Protein AF-A0A3S5DPU0-F1 (afdb_monomer_lite)

Structure (mmCIF, N/CA/C/O backbone):
data_AF-A0A3S5DPU0-F1
#
_entry.id   AF-A0A3S5DPU0-F1
#
loop_
_atom_site.group_PDB
_atom_site.id
_atom_site.type_symbol
_atom_site.label_atom_id
_atom_site.label_alt_id
_atom_site.label_comp_id
_atom_site.label_asym_id
_atom_site.label_entity_id
_atom_site.label_seq_id
_atom_site.pdbx_PDB_ins_code
_atom_site.Cartn_x
_atom_site.Cartn_y
_atom_site.Cartn_z
_atom_site.occupancy
_atom_site.B_iso_or_equiv
_atom_site.auth_seq_id
_atom_site.auth_comp_id
_atom_site.auth_asym_id
_atom_site.auth_atom_id
_atom_site.pdbx_PDB_model_num
ATOM 1 N N . MET A 1 1 ? 18.972 -28.932 -45.014 1.00 54.62 1 MET A N 1
ATOM 2 C CA . MET A 1 1 ? 20.428 -29.135 -45.213 1.00 54.62 1 MET A CA 1
ATOM 3 C C . MET A 1 1 ? 21.092 -28.005 -46.003 1.00 54.62 1 MET A C 1
ATOM 5 O O . MET A 1 1 ? 22.021 -27.430 -45.459 1.00 54.62 1 MET A O 1
ATOM 9 N N . LYS A 1 2 ? 20.585 -27.582 -47.176 1.00 55.16 2 LYS A N 1
ATOM 10 C CA . LYS A 1 2 ? 21.181 -26.496 -47.999 1.00 55.16 2 LYS A CA 1
ATOM 11 C C . LYS A 1 2 ? 21.513 -25.174 -47.273 1.00 55.16 2 LYS A C 1
ATOM 13 O O . LYS A 1 2 ? 22.562 -24.600 -47.526 1.00 55.16 2 LYS A O 1
ATOM 18 N N . ASN A 1 3 ? 20.669 -24.698 -46.351 1.00 58.12 3 ASN A N 1
ATOM 19 C CA . ASN A 1 3 ? 20.904 -23.410 -45.670 1.00 58.12 3 ASN A CA 1
ATOM 20 C C . ASN A 1 3 ? 22.066 -23.453 -44.661 1.00 58.12 3 ASN A C 1
ATOM 22 O O . ASN A 1 3 ? 22.738 -22.447 -44.461 1.00 58.12 3 ASN A O 1
ATOM 26 N N . ILE A 1 4 ? 22.328 -24.615 -44.053 1.00 64.25 4 ILE A N 1
ATOM 27 C CA . ILE A 1 4 ? 23.434 -24.787 -43.099 1.00 64.25 4 ILE A CA 1
ATOM 28 C C . ILE A 1 4 ? 24.764 -24.807 -43.857 1.00 64.25 4 ILE A C 1
ATOM 30 O O . ILE A 1 4 ? 25.711 -24.156 -43.431 1.00 64.25 4 ILE A O 1
ATOM 34 N N . GLU A 1 5 ? 24.816 -25.468 -45.016 1.00 66.12 5 GLU A N 1
ATOM 35 C CA . GLU A 1 5 ? 25.993 -25.479 -45.896 1.00 66.12 5 GLU A CA 1
ATOM 36 C C . GLU A 1 5 ? 26.317 -24.085 -46.449 1.00 66.12 5 GLU A C 1
ATOM 38 O O . GLU A 1 5 ? 27.485 -23.714 -46.541 1.00 66.12 5 GLU A O 1
ATOM 43 N N . LEU A 1 6 ? 25.292 -23.278 -46.740 1.00 66.00 6 LEU A N 1
ATOM 44 C CA . LEU A 1 6 ? 25.447 -21.913 -47.248 1.00 66.00 6 LEU A CA 1
ATOM 45 C C . LEU A 1 6 ? 25.984 -20.959 -46.167 1.00 66.00 6 LEU A C 1
ATOM 47 O O . LEU A 1 6 ? 26.912 -20.196 -46.430 1.00 66.00 6 LEU A O 1
ATOM 51 N N . ILE A 1 7 ? 25.491 -21.069 -44.927 1.00 68.12 7 ILE A N 1
ATOM 52 C CA . ILE A 1 7 ? 26.037 -20.335 -43.770 1.00 68.12 7 ILE A CA 1
ATOM 53 C C . ILE A 1 7 ? 27.484 -20.762 -43.498 1.00 68.12 7 ILE A C 1
ATOM 55 O O . ILE A 1 7 ? 28.342 -19.910 -43.289 1.00 68.12 7 ILE A O 1
ATOM 59 N N . HIS A 1 8 ? 27.781 -22.062 -43.566 1.00 67.12 8 HIS A N 1
ATOM 60 C CA . HIS A 1 8 ? 29.133 -22.586 -43.353 1.00 67.12 8 HIS A CA 1
ATOM 61 C C . HIS A 1 8 ? 30.112 -22.180 -44.473 1.00 67.12 8 HIS A C 1
ATOM 63 O O . HIS A 1 8 ? 31.305 -22.000 -44.234 1.00 67.12 8 HIS A O 1
ATOM 69 N N . SER A 1 9 ? 29.619 -22.024 -45.704 1.00 69.75 9 SER A N 1
ATOM 70 C CA . SER A 1 9 ? 30.389 -21.499 -46.836 1.00 69.75 9 SER A CA 1
ATOM 71 C C . SER A 1 9 ? 30.653 -19.999 -46.693 1.00 69.75 9 SER A C 1
ATOM 73 O O . SER A 1 9 ? 31.757 -19.545 -46.988 1.00 69.75 9 SER A O 1
ATOM 75 N N . LEU A 1 10 ? 29.673 -19.229 -46.210 1.00 72.19 10 LEU A N 1
ATOM 76 C CA . LEU A 1 10 ? 29.824 -17.797 -45.944 1.00 72.19 10 LEU A CA 1
ATOM 77 C C . LEU A 1 10 ? 30.798 -17.534 -44.792 1.00 72.19 10 LEU A C 1
ATOM 79 O O . LEU A 1 10 ? 31.659 -16.669 -44.918 1.00 72.19 10 LEU A O 1
ATOM 83 N N . THR A 1 11 ? 30.733 -18.300 -43.700 1.00 75.69 11 THR A N 1
ATOM 84 C CA . THR A 1 11 ? 31.683 -18.153 -42.584 1.00 75.69 11 THR A CA 1
ATOM 85 C C . THR A 1 11 ? 33.107 -18.522 -42.991 1.00 75.69 11 THR A C 1
ATOM 87 O O . THR A 1 11 ? 34.039 -17.814 -42.615 1.00 75.69 11 THR A O 1
ATOM 90 N N . LYS A 1 12 ? 33.294 -19.559 -43.821 1.00 78.50 12 LYS A N 1
ATOM 91 C CA . LYS A 1 12 ? 34.600 -19.890 -44.420 1.00 78.50 12 LYS A CA 1
ATOM 92 C C . LYS A 1 12 ? 35.123 -18.772 -45.322 1.00 78.50 12 LYS A C 1
ATOM 94 O O . LYS A 1 12 ? 36.306 -18.453 -45.249 1.00 78.50 12 LYS A O 1
ATOM 99 N N . LEU A 1 13 ? 34.257 -18.152 -46.126 1.00 78.88 13 LEU A N 1
ATOM 100 C CA . LEU A 1 13 ? 34.619 -17.017 -46.979 1.00 78.88 13 LEU A CA 1
ATOM 101 C C . LEU A 1 13 ? 35.049 -15.801 -46.141 1.00 78.88 13 LEU A C 1
ATOM 103 O O . LEU A 1 13 ? 36.091 -15.210 -46.409 1.00 78.88 13 LEU A O 1
ATOM 107 N N . PHE A 1 14 ? 34.295 -15.462 -45.092 1.00 78.94 14 PHE A N 1
ATOM 108 C CA . PHE A 1 14 ? 34.644 -14.372 -44.175 1.00 78.94 14 PHE A CA 1
ATOM 109 C C . PHE A 1 14 ? 35.956 -14.636 -43.431 1.00 78.94 14 PHE A C 1
ATOM 111 O O . PHE A 1 14 ? 36.799 -13.745 -43.350 1.00 78.94 14 PHE A O 1
ATOM 118 N N . ALA A 1 15 ? 36.165 -15.859 -42.938 1.00 77.19 15 ALA A N 1
ATOM 119 C CA . ALA A 1 15 ? 37.419 -16.245 -42.296 1.00 77.19 15 ALA A CA 1
ATOM 120 C C . ALA A 1 15 ? 38.607 -16.138 -43.267 1.00 77.19 15 ALA A C 1
ATOM 122 O O . ALA A 1 15 ? 39.655 -15.616 -42.894 1.00 77.19 15 ALA A O 1
ATOM 123 N N . LEU A 1 16 ? 38.430 -16.556 -44.527 1.00 81.31 16 LEU A N 1
ATOM 124 C CA . LEU A 1 16 ? 39.447 -16.436 -45.574 1.00 81.31 16 LEU A CA 1
ATOM 125 C C . LEU A 1 16 ? 39.796 -14.968 -45.862 1.00 81.31 16 LEU A C 1
ATOM 127 O O . LEU A 1 16 ? 40.974 -14.628 -45.959 1.00 81.31 16 LEU A O 1
ATOM 131 N N . ILE A 1 17 ? 38.794 -14.089 -45.955 1.00 82.75 17 ILE A N 1
ATOM 132 C CA . ILE A 1 17 ? 39.000 -12.647 -46.160 1.00 82.75 17 ILE A CA 1
ATOM 133 C C . ILE A 1 17 ? 39.771 -12.045 -44.981 1.00 82.75 17 ILE A C 1
ATOM 135 O O . ILE A 1 17 ? 40.758 -11.349 -45.201 1.00 82.75 17 ILE A O 1
ATOM 139 N N . ILE A 1 18 ? 39.386 -12.356 -43.739 1.00 81.56 18 ILE A N 1
ATOM 140 C CA . ILE A 1 18 ? 40.069 -11.850 -42.536 1.00 81.56 18 ILE A CA 1
ATOM 141 C C . ILE A 1 18 ? 41.526 -12.323 -42.496 1.00 81.56 18 ILE A C 1
ATOM 143 O O . ILE A 1 18 ? 42.424 -11.514 -42.275 1.00 81.56 18 ILE A O 1
ATOM 147 N N . ILE A 1 19 ? 41.783 -13.605 -42.769 1.00 83.06 19 ILE A N 1
ATOM 148 C CA . ILE A 1 19 ? 43.146 -14.153 -42.802 1.00 83.06 19 ILE A CA 1
ATOM 149 C C . ILE A 1 19 ? 43.971 -13.488 -43.909 1.00 83.06 19 ILE A C 1
ATOM 151 O O . ILE A 1 19 ? 45.121 -13.124 -43.679 1.00 83.06 19 ILE A O 1
ATOM 155 N N . THR A 1 20 ? 43.381 -13.266 -45.085 1.00 77.25 20 THR A N 1
ATOM 156 C CA . THR A 1 20 ? 44.057 -12.597 -46.208 1.00 77.25 20 THR A CA 1
ATOM 157 C C . THR A 1 20 ? 44.418 -11.158 -45.849 1.00 77.25 20 THR A C 1
ATOM 159 O O . THR A 1 20 ? 45.539 -10.725 -46.101 1.00 77.25 20 THR A O 1
ATOM 162 N N . VAL A 1 21 ? 43.512 -10.431 -45.191 1.00 79.75 21 VAL A N 1
ATOM 163 C CA . VAL A 1 21 ? 43.766 -9.063 -44.718 1.00 79.75 21 VAL A CA 1
ATOM 164 C C . VAL A 1 21 ? 44.884 -9.044 -43.673 1.00 79.75 21 VAL A C 1
ATOM 166 O O . VAL A 1 21 ? 45.791 -8.223 -43.780 1.00 79.75 21 VAL A O 1
ATOM 169 N N . ILE A 1 22 ? 44.884 -9.975 -42.712 1.00 82.25 22 ILE A N 1
ATOM 170 C CA . ILE A 1 22 ? 45.950 -10.082 -41.701 1.00 82.25 22 ILE A CA 1
ATOM 171 C C . ILE A 1 22 ? 47.302 -10.375 -42.364 1.00 82.25 22 ILE A C 1
ATOM 173 O O . ILE A 1 22 ? 48.289 -9.725 -42.035 1.00 82.25 22 ILE A O 1
ATOM 177 N N . ILE A 1 23 ? 47.355 -11.297 -43.330 1.00 80.62 23 ILE A N 1
ATOM 178 C CA . ILE A 1 23 ? 48.586 -11.628 -44.064 1.00 80.62 23 ILE A CA 1
ATOM 179 C C . ILE A 1 23 ? 49.107 -10.411 -44.836 1.00 80.62 23 ILE A C 1
ATOM 181 O O . ILE A 1 23 ? 50.299 -10.120 -44.777 1.00 80.62 23 ILE A O 1
ATOM 185 N N . VAL A 1 24 ? 48.230 -9.663 -45.511 1.00 80.25 24 VAL A N 1
ATOM 186 C CA . VAL A 1 24 ? 48.608 -8.431 -46.223 1.00 80.25 24 VAL A CA 1
ATOM 187 C C . VAL A 1 24 ? 49.166 -7.386 -45.254 1.00 80.25 24 VAL A C 1
ATOM 189 O O . VAL A 1 24 ? 50.200 -6.787 -45.542 1.00 80.25 24 VAL A O 1
ATOM 192 N N . PHE A 1 25 ? 48.555 -7.215 -44.080 1.00 77.56 25 PHE A N 1
ATOM 193 C CA . PHE A 1 25 ? 49.061 -6.310 -43.044 1.00 77.56 25 PHE A CA 1
ATOM 194 C C . PHE A 1 25 ? 50.409 -6.755 -42.462 1.00 77.56 25 PHE A C 1
ATOM 196 O O . PHE A 1 25 ? 51.267 -5.912 -42.212 1.00 77.56 25 PHE A O 1
ATOM 203 N N . VAL A 1 26 ? 50.632 -8.060 -42.289 1.00 79.00 26 VAL A N 1
ATOM 204 C CA . VAL A 1 26 ? 51.919 -8.606 -41.827 1.00 79.00 26 VAL A CA 1
ATOM 205 C C . VAL A 1 26 ? 53.010 -8.424 -42.886 1.00 79.00 26 VAL A C 1
ATOM 207 O O . VAL A 1 26 ? 54.121 -8.033 -42.543 1.00 79.00 26 VAL A O 1
ATOM 210 N N . ILE A 1 27 ? 52.704 -8.638 -44.171 1.00 73.31 27 ILE A N 1
ATOM 211 C CA . ILE A 1 27 ? 53.645 -8.413 -45.284 1.00 73.31 27 ILE A CA 1
ATOM 212 C C . ILE A 1 27 ? 53.992 -6.925 -45.408 1.00 73.31 27 ILE A C 1
ATOM 214 O O . ILE A 1 27 ? 55.166 -6.582 -45.539 1.00 73.31 27 ILE A O 1
ATOM 218 N N . LEU A 1 28 ? 52.998 -6.038 -45.307 1.00 69.88 28 LEU A N 1
ATOM 219 C CA . LEU A 1 28 ? 53.216 -4.589 -45.270 1.00 69.88 28 LEU A CA 1
ATOM 220 C C . LEU A 1 28 ? 54.054 -4.179 -44.050 1.00 69.88 28 LEU A C 1
ATOM 222 O O . LEU A 1 28 ? 54.973 -3.379 -44.189 1.00 69.88 28 LEU A O 1
ATOM 226 N N . GLY A 1 29 ? 53.802 -4.770 -42.878 1.00 66.50 29 GLY A N 1
ATOM 227 C CA . GLY A 1 29 ? 54.603 -4.556 -41.670 1.00 66.50 29 GLY A CA 1
ATOM 228 C C . GLY A 1 29 ? 56.058 -5.016 -41.819 1.00 66.50 29 GLY A C 1
ATOM 229 O O . GLY A 1 29 ? 56.973 -4.302 -41.420 1.00 66.50 29 GLY A O 1
ATOM 230 N N . LEU A 1 30 ? 56.294 -6.167 -42.453 1.00 65.00 30 LEU A N 1
ATOM 231 C CA . LEU A 1 30 ? 57.640 -6.684 -42.733 1.00 65.00 30 LEU A CA 1
ATOM 232 C C . LEU A 1 30 ? 58.397 -5.827 -43.760 1.00 65.00 30 LEU A C 1
ATOM 234 O O . LEU A 1 30 ? 59.595 -5.607 -43.592 1.00 65.00 30 LEU A O 1
ATOM 238 N N . LEU A 1 31 ? 57.705 -5.295 -44.772 1.00 61.00 31 LEU A N 1
ATOM 239 C CA . LEU A 1 31 ? 58.263 -4.347 -45.749 1.00 61.00 31 LEU A CA 1
ATOM 240 C C . LEU A 1 31 ? 58.705 -3.022 -45.110 1.00 61.00 31 LEU A C 1
ATOM 242 O O . LEU A 1 31 ? 59.661 -2.412 -45.579 1.00 61.00 31 LEU A O 1
ATOM 246 N N . ILE A 1 32 ? 58.046 -2.596 -44.029 1.00 62.09 32 ILE A N 1
ATOM 247 C CA . ILE A 1 32 ? 58.419 -1.396 -43.263 1.00 62.09 32 ILE A CA 1
ATOM 248 C C . ILE A 1 32 ? 59.658 -1.654 -42.384 1.00 62.09 32 ILE A C 1
ATOM 250 O O . ILE A 1 32 ? 60.472 -0.754 -42.189 1.00 62.09 32 ILE A O 1
ATOM 254 N N . ILE A 1 33 ? 59.825 -2.876 -41.861 1.00 58.06 33 ILE A N 1
ATOM 255 C CA . ILE A 1 33 ? 60.911 -3.234 -40.926 1.00 58.06 33 ILE A CA 1
ATOM 256 C C . ILE A 1 33 ? 62.228 -3.576 -41.652 1.00 58.06 33 ILE A C 1
ATOM 258 O O . ILE A 1 33 ? 63.301 -3.360 -41.089 1.00 58.06 33 ILE A O 1
ATOM 262 N N . PHE A 1 34 ? 62.178 -4.055 -42.902 1.00 59.12 34 PHE A N 1
ATOM 263 C CA . PHE A 1 34 ? 63.360 -4.337 -43.732 1.00 59.12 34 PHE A CA 1
ATOM 264 C C . PHE A 1 34 ? 63.469 -3.368 -44.925 1.00 59.12 34 PHE A C 1
ATOM 266 O O . PHE A 1 34 ? 63.148 -3.745 -46.054 1.00 59.12 34 PHE A O 1
ATOM 273 N N . PRO A 1 35 ? 63.934 -2.122 -44.725 1.00 55.56 35 PRO A N 1
ATOM 274 C CA . PRO A 1 35 ? 64.070 -1.173 -45.821 1.00 55.56 35 PRO A CA 1
ATOM 275 C C . PRO A 1 35 ? 65.240 -1.564 -46.738 1.00 55.56 35 PRO A C 1
ATOM 277 O O . PRO A 1 35 ? 66.406 -1.570 -46.333 1.00 55.56 35 PRO A O 1
ATOM 280 N N . SER A 1 36 ? 64.947 -1.862 -48.006 1.00 54.81 36 SER A N 1
ATOM 281 C CA . SER A 1 36 ? 65.946 -1.804 -49.079 1.00 54.81 36 SER A CA 1
ATOM 282 C C . SER A 1 36 ? 66.485 -0.372 -49.187 1.00 54.81 36 SER A C 1
ATOM 284 O O . SER A 1 36 ? 65.728 0.581 -49.031 1.00 54.81 36 SER A O 1
ATOM 286 N N . LYS A 1 37 ? 67.791 -0.225 -49.444 1.00 52.59 37 LYS A N 1
ATOM 287 C CA . LYS A 1 37 ? 68.602 1.002 -49.272 1.00 52.59 37 LYS A CA 1
ATOM 288 C C . LYS A 1 37 ? 68.194 2.255 -50.071 1.00 52.59 37 LYS A C 1
ATOM 290 O O . LYS A 1 37 ? 68.860 3.274 -49.930 1.00 52.59 37 LYS A O 1
ATOM 295 N N . ASP A 1 38 ? 67.088 2.229 -50.802 1.00 53.44 38 ASP A N 1
ATOM 296 C CA . ASP A 1 38 ? 66.500 3.402 -51.444 1.00 53.44 38 ASP A CA 1
ATOM 297 C C . ASP A 1 38 ? 65.254 3.829 -50.660 1.00 53.44 38 ASP A C 1
ATOM 299 O O . ASP A 1 38 ? 64.118 3.479 -50.983 1.00 53.44 38 ASP A O 1
ATOM 303 N N . ALA A 1 39 ? 65.486 4.559 -49.567 1.00 50.72 39 ALA A N 1
ATOM 304 C CA . ALA A 1 39 ? 64.453 5.098 -48.687 1.00 50.72 39 ALA A CA 1
ATOM 305 C C . ALA A 1 39 ? 63.691 6.249 -49.372 1.00 50.72 39 ALA A C 1
ATOM 307 O O . ALA A 1 39 ? 63.866 7.426 -49.057 1.00 50.72 39 ALA A O 1
ATOM 308 N N . TYR A 1 40 ? 62.833 5.902 -50.329 1.00 51.47 40 TYR A N 1
ATOM 309 C CA . TYR A 1 40 ? 61.841 6.809 -50.895 1.00 51.47 40 TYR A CA 1
ATOM 310 C C . TYR A 1 40 ? 60.770 7.095 -49.828 1.00 51.47 40 TYR A C 1
ATOM 312 O O . TYR A 1 40 ? 59.943 6.242 -49.527 1.00 51.47 40 TYR A O 1
ATOM 320 N N . SER A 1 41 ? 60.869 8.267 -49.192 1.00 49.06 41 SER A N 1
ATOM 321 C CA . SER A 1 41 ? 59.821 9.005 -48.454 1.00 49.06 41 SER A CA 1
ATOM 322 C C . SER A 1 41 ? 58.636 8.199 -47.878 1.00 49.06 41 SER A C 1
ATOM 324 O O . SER A 1 41 ? 57.469 8.506 -48.119 1.00 49.06 41 SER A O 1
ATOM 326 N N . PHE A 1 42 ? 58.922 7.225 -47.011 1.00 51.06 42 PHE A N 1
ATOM 327 C CA . PHE A 1 42 ? 57.902 6.430 -46.306 1.00 51.06 42 PHE A CA 1
ATOM 328 C C . PHE A 1 42 ? 57.051 7.221 -45.288 1.00 51.06 42 PHE A C 1
ATOM 330 O O . PHE A 1 42 ? 56.070 6.682 -44.784 1.00 51.06 42 PHE A O 1
ATOM 337 N N . SER A 1 43 ? 57.367 8.497 -45.026 1.00 49.31 43 SER A N 1
ATOM 338 C CA . SER A 1 43 ? 56.622 9.365 -44.094 1.00 49.31 43 SER A CA 1
ATOM 339 C C . SER A 1 43 ? 55.144 9.531 -44.478 1.00 49.31 43 SER A C 1
ATOM 341 O O . SER A 1 43 ? 54.274 9.534 -43.616 1.00 49.31 43 SER A O 1
ATOM 343 N N . ASN A 1 44 ? 54.829 9.601 -45.775 1.00 48.91 44 ASN A N 1
ATOM 344 C CA . ASN A 1 44 ? 53.477 9.950 -46.227 1.00 48.91 44 ASN A CA 1
ATOM 345 C C . ASN A 1 44 ? 52.471 8.784 -46.127 1.00 48.91 44 ASN A C 1
ATOM 347 O O . ASN A 1 44 ? 51.272 9.017 -45.997 1.00 48.91 44 ASN A O 1
ATOM 351 N N . ILE A 1 45 ? 52.928 7.526 -46.186 1.00 45.56 45 ILE A N 1
ATOM 352 C CA . ILE A 1 45 ? 52.042 6.343 -46.148 1.00 45.56 45 ILE A CA 1
ATOM 353 C C . ILE A 1 45 ? 51.596 6.052 -44.711 1.00 45.56 45 ILE A C 1
ATOM 355 O O . ILE A 1 45 ? 50.426 5.743 -44.474 1.00 45.56 45 ILE A O 1
ATOM 359 N N . THR A 1 46 ? 52.501 6.198 -43.742 1.00 50.94 46 THR A N 1
ATOM 360 C CA . THR A 1 46 ? 52.187 6.078 -42.313 1.00 50.94 46 THR A CA 1
ATOM 361 C C . THR A 1 46 ? 51.245 7.179 -41.834 1.00 50.94 46 THR A C 1
ATOM 363 O O . THR A 1 46 ? 50.367 6.899 -41.017 1.00 50.94 46 THR A O 1
ATOM 366 N N . ASP A 1 47 ? 51.343 8.388 -42.392 1.00 40.16 47 ASP A N 1
ATOM 367 C CA . ASP A 1 47 ? 50.457 9.509 -42.058 1.00 40.16 47 ASP A CA 1
ATOM 368 C C . ASP A 1 47 ? 49.042 9.314 -42.627 1.00 40.16 47 ASP A C 1
ATOM 370 O O . ASP A 1 47 ? 48.056 9.549 -41.927 1.00 40.16 47 ASP A O 1
ATOM 374 N N . ILE A 1 48 ? 48.914 8.779 -43.849 1.00 41.72 48 ILE A N 1
ATOM 375 C CA . ILE A 1 48 ? 47.614 8.411 -44.441 1.00 41.72 48 ILE A CA 1
ATOM 376 C C . ILE A 1 48 ? 46.974 7.234 -43.693 1.00 41.72 48 ILE A C 1
ATOM 378 O O . ILE A 1 48 ? 45.772 7.261 -43.429 1.00 41.72 48 ILE A O 1
ATOM 382 N N . LEU A 1 49 ? 47.747 6.211 -43.310 1.00 44.53 49 LEU A N 1
ATOM 383 C CA . LEU A 1 49 ? 47.237 5.063 -42.549 1.00 44.53 49 LEU A CA 1
ATOM 384 C C . LEU A 1 49 ? 46.798 5.470 -41.132 1.00 44.53 49 LEU A C 1
ATOM 386 O O . LEU A 1 49 ? 45.757 5.022 -40.648 1.00 44.53 49 LEU A O 1
ATOM 390 N N . SER A 1 50 ? 47.545 6.371 -40.491 1.00 37.22 50 SER A N 1
ATOM 391 C CA . SER A 1 50 ? 47.191 6.942 -39.186 1.00 37.22 50 SER A CA 1
ATOM 392 C C . SER A 1 50 ? 45.951 7.839 -39.277 1.00 37.22 50 SER A C 1
ATOM 394 O O . SER A 1 50 ? 45.062 7.760 -38.423 1.00 37.22 50 SER A O 1
ATOM 396 N N . ALA A 1 51 ? 45.821 8.626 -40.350 1.00 41.88 51 ALA A N 1
ATOM 397 C CA . ALA A 1 51 ? 44.622 9.412 -40.637 1.00 41.88 51 ALA A CA 1
ATOM 398 C C . ALA A 1 51 ? 43.400 8.525 -40.934 1.00 41.88 51 ALA A C 1
ATOM 400 O O . ALA A 1 51 ? 42.305 8.823 -40.462 1.00 41.88 51 ALA A O 1
ATOM 401 N N . LEU A 1 52 ? 43.576 7.399 -41.636 1.00 37.72 52 LEU A N 1
ATOM 402 C CA . LEU A 1 52 ? 42.511 6.433 -41.928 1.00 37.72 52 LEU A CA 1
ATOM 403 C C . LEU A 1 52 ? 42.053 5.677 -40.673 1.00 37.72 52 LEU A C 1
ATOM 405 O O . LEU A 1 52 ? 40.859 5.452 -40.493 1.00 37.72 52 LEU A O 1
ATOM 409 N N . SER A 1 53 ? 42.978 5.339 -39.772 1.00 41.00 53 SER A N 1
ATOM 410 C CA . SER A 1 53 ? 42.665 4.764 -38.455 1.00 41.00 53 SER A CA 1
ATOM 411 C C . SER A 1 53 ? 41.880 5.749 -37.574 1.00 41.00 53 SER A C 1
ATOM 413 O O . SER A 1 53 ? 40.864 5.401 -36.963 1.00 41.00 53 SER A O 1
ATOM 415 N N . THR A 1 54 ? 42.285 7.022 -37.584 1.00 49.09 54 THR A N 1
ATOM 416 C CA . THR A 1 54 ? 41.582 8.105 -36.879 1.00 49.09 54 THR A CA 1
ATOM 417 C C . THR A 1 54 ? 40.195 8.353 -37.481 1.00 49.09 54 THR A C 1
ATOM 419 O O . THR A 1 54 ? 39.219 8.507 -36.749 1.00 49.09 54 THR A O 1
ATOM 422 N N . PHE A 1 55 ? 40.069 8.302 -38.810 1.00 42.00 55 PHE A N 1
ATOM 423 C CA . PHE A 1 55 ? 38.794 8.404 -39.519 1.00 42.00 55 PHE A CA 1
ATOM 424 C C . PHE A 1 55 ? 37.873 7.209 -39.236 1.00 42.00 55 PHE A C 1
ATOM 426 O O . PHE A 1 55 ? 36.688 7.398 -38.977 1.00 42.00 55 PHE A O 1
ATOM 433 N N . GLY A 1 56 ? 38.401 5.983 -39.197 1.00 42.75 56 GLY A N 1
ATOM 434 C CA . GLY A 1 56 ? 37.638 4.794 -38.807 1.00 42.75 56 GLY A CA 1
ATOM 435 C C . GLY A 1 56 ? 37.112 4.890 -37.373 1.00 42.75 56 GLY A C 1
ATOM 436 O O . GLY A 1 56 ? 35.940 4.613 -37.119 1.00 42.75 56 GLY A O 1
ATOM 437 N N . THR A 1 57 ? 37.942 5.383 -36.451 1.00 63.28 57 THR A N 1
ATOM 438 C CA . THR A 1 57 ? 37.537 5.648 -35.061 1.00 63.28 57 THR A CA 1
ATOM 439 C C . THR A 1 57 ? 36.461 6.736 -34.988 1.00 63.28 57 THR A C 1
ATOM 441 O O . THR A 1 57 ? 35.488 6.585 -34.253 1.00 63.28 57 THR A O 1
ATOM 444 N N . LEU A 1 58 ? 36.573 7.797 -35.795 1.00 44.59 58 LEU A N 1
ATOM 445 C CA . LEU A 1 58 ? 35.570 8.860 -35.902 1.00 44.59 58 LEU A CA 1
ATOM 446 C C . LEU A 1 58 ? 34.230 8.336 -36.439 1.00 44.59 58 LEU A C 1
ATOM 448 O O . LEU A 1 58 ? 33.182 8.718 -35.931 1.00 44.59 58 LEU A O 1
ATOM 452 N N . VAL A 1 59 ? 34.247 7.442 -37.432 1.00 49.44 59 VAL A N 1
ATOM 453 C CA . VAL A 1 59 ? 33.032 6.822 -37.986 1.00 49.44 59 VAL A CA 1
ATOM 454 C C . VAL A 1 59 ? 32.341 5.952 -36.938 1.00 49.44 59 VAL A C 1
ATOM 456 O O . VAL A 1 59 ? 31.129 6.062 -36.762 1.00 49.44 59 VAL A O 1
ATOM 459 N N . VAL A 1 60 ? 33.094 5.137 -36.194 1.00 65.31 60 VAL A N 1
ATOM 460 C CA . VAL A 1 60 ? 32.543 4.336 -35.087 1.00 65.31 60 VAL A CA 1
ATOM 461 C C . VAL A 1 60 ? 32.002 5.241 -33.978 1.00 65.31 60 VAL A C 1
ATOM 463 O O . VAL A 1 60 ? 30.892 5.017 -33.501 1.00 65.31 60 VAL A O 1
ATOM 466 N N . ALA A 1 61 ? 32.726 6.301 -33.611 1.00 57.22 61 ALA A N 1
ATOM 467 C CA . ALA A 1 61 ? 32.274 7.283 -32.628 1.00 57.22 61 ALA A CA 1
ATOM 468 C C . ALA A 1 61 ? 31.017 8.034 -33.094 1.00 57.22 61 ALA A C 1
ATOM 470 O O . ALA A 1 61 ? 30.121 8.279 -32.293 1.00 57.22 61 ALA A O 1
ATOM 471 N N . TYR A 1 62 ? 30.904 8.348 -34.385 1.00 49.53 62 TYR A N 1
ATOM 472 C CA . TYR A 1 62 ? 29.723 8.971 -34.978 1.00 49.53 62 TYR A CA 1
ATOM 473 C C . TYR A 1 62 ? 28.520 8.021 -34.989 1.00 49.53 62 TYR A C 1
ATOM 475 O O . TYR A 1 62 ? 27.411 8.424 -34.642 1.00 49.53 62 TYR A O 1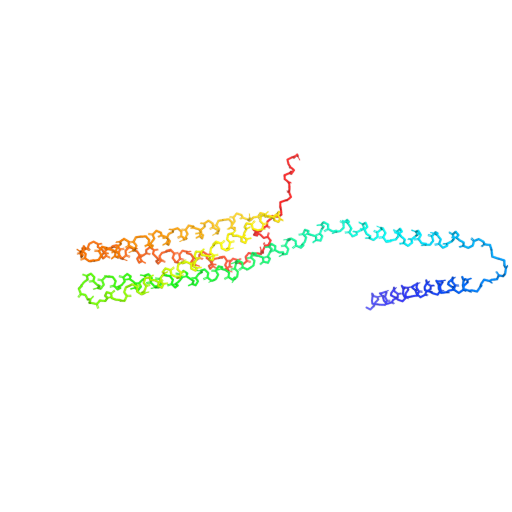
ATOM 483 N N . MET A 1 63 ? 28.724 6.745 -35.326 1.00 63.03 63 MET A N 1
ATOM 484 C CA . MET A 1 63 ? 27.675 5.727 -35.233 1.00 63.03 63 MET A CA 1
ATOM 485 C C . MET A 1 63 ? 27.229 5.510 -33.783 1.00 63.03 63 MET A C 1
ATOM 487 O O . MET A 1 63 ? 26.030 5.446 -33.525 1.00 63.03 63 MET A O 1
ATOM 491 N N . ALA A 1 64 ? 28.166 5.476 -32.832 1.00 63.34 64 ALA A N 1
ATOM 492 C CA . ALA A 1 64 ? 27.867 5.398 -31.404 1.00 63.34 64 ALA A CA 1
ATOM 493 C C . ALA A 1 64 ? 27.130 6.650 -30.908 1.00 63.34 64 ALA A C 1
ATOM 495 O O . ALA A 1 64 ? 26.147 6.532 -30.186 1.00 63.34 64 ALA A O 1
ATOM 496 N N . TYR A 1 65 ? 27.539 7.842 -31.347 1.00 61.56 65 TYR A N 1
ATOM 497 C CA . TYR A 1 65 ? 26.850 9.100 -31.055 1.00 61.56 65 TYR A CA 1
ATOM 498 C C . TYR A 1 65 ? 25.421 9.105 -31.607 1.00 61.56 65 TYR A C 1
ATOM 500 O O . TYR A 1 65 ? 24.500 9.537 -30.921 1.00 61.56 65 TYR A O 1
ATOM 508 N N . LYS A 1 66 ? 25.214 8.571 -32.815 1.00 68.19 66 LYS A N 1
ATOM 509 C CA . LYS A 1 66 ? 23.887 8.447 -33.428 1.00 68.19 66 LYS A CA 1
ATOM 510 C C . LYS A 1 66 ? 23.006 7.401 -32.731 1.00 68.19 66 LYS A C 1
ATOM 512 O O . LYS A 1 66 ? 21.803 7.608 -32.655 1.00 68.19 66 LYS A O 1
ATOM 517 N N . ALA A 1 67 ? 23.586 6.315 -32.216 1.00 66.44 67 ALA A N 1
ATOM 518 C CA . ALA A 1 67 ? 22.870 5.249 -31.503 1.00 66.44 67 ALA A CA 1
ATOM 519 C C . ALA A 1 67 ? 22.665 5.531 -30.001 1.00 66.44 67 ALA A C 1
ATOM 521 O O . ALA A 1 67 ? 21.807 4.921 -29.363 1.00 66.44 67 ALA A O 1
ATOM 522 N N . ALA A 1 68 ? 23.437 6.453 -29.418 1.00 64.81 68 ALA A N 1
ATOM 523 C CA . ALA A 1 68 ? 23.353 6.794 -28.002 1.00 64.81 68 ALA A CA 1
ATOM 524 C C . ALA A 1 68 ? 21.953 7.284 -27.572 1.00 64.81 68 ALA A C 1
ATOM 526 O O . ALA A 1 68 ? 21.476 6.799 -26.546 1.00 64.81 68 ALA A O 1
ATOM 527 N N . PRO A 1 69 ? 21.251 8.172 -28.312 1.00 66.12 69 PRO A N 1
ATOM 528 C CA . PRO A 1 69 ? 19.890 8.589 -27.969 1.00 66.12 69 PRO A CA 1
ATOM 529 C C . PRO A 1 69 ? 18.907 7.421 -27.835 1.00 66.12 69 PRO A C 1
ATOM 531 O O . PRO A 1 69 ? 18.158 7.372 -26.859 1.00 66.12 69 PRO A O 1
ATOM 534 N N . ASP A 1 70 ? 18.953 6.461 -28.763 1.00 71.88 70 ASP A N 1
ATOM 535 C CA . ASP A 1 70 ? 18.076 5.286 -28.756 1.00 71.88 70 ASP A CA 1
ATOM 536 C C . ASP A 1 70 ? 18.401 4.361 -27.577 1.00 71.88 70 ASP A C 1
ATOM 538 O O . ASP A 1 70 ? 17.501 3.891 -26.878 1.00 71.88 70 ASP A O 1
ATOM 542 N N . TRP A 1 71 ? 19.691 4.163 -27.286 1.00 69.31 71 TRP A N 1
ATOM 543 C CA . TRP A 1 71 ? 20.136 3.394 -26.123 1.00 69.31 71 TRP A CA 1
ATOM 544 C C . TRP A 1 71 ? 19.698 4.034 -24.799 1.00 69.31 71 TRP A C 1
ATOM 546 O O . TRP A 1 71 ? 19.195 3.342 -23.910 1.00 69.31 71 TRP A O 1
ATOM 556 N N . PHE A 1 72 ? 19.827 5.357 -24.667 1.00 67.94 72 PHE A N 1
ATOM 557 C CA . PHE A 1 72 ? 19.343 6.080 -23.491 1.00 67.94 72 PHE A CA 1
ATOM 558 C C . PHE A 1 72 ? 17.819 5.998 -23.364 1.00 67.94 72 PHE A C 1
ATOM 560 O O . PHE A 1 72 ? 17.327 5.756 -22.263 1.00 67.94 72 PHE A O 1
ATOM 567 N N . ALA A 1 73 ? 17.067 6.128 -24.461 1.00 71.12 73 ALA A N 1
ATOM 568 C CA . ALA A 1 73 ? 15.610 5.996 -24.456 1.00 71.12 73 ALA A CA 1
ATOM 569 C C . ALA A 1 73 ? 15.160 4.588 -24.032 1.00 71.12 73 ALA A C 1
ATOM 571 O O . ALA A 1 73 ? 14.287 4.458 -23.167 1.00 71.12 73 ALA A O 1
ATOM 572 N N . GLN A 1 74 ? 15.806 3.544 -24.562 1.00 70.56 74 GLN A N 1
ATOM 573 C CA . GLN A 1 74 ? 15.565 2.154 -24.174 1.00 70.56 74 GLN A CA 1
ATOM 574 C C . GLN A 1 74 ? 15.911 1.918 -22.701 1.00 70.56 74 GLN A C 1
ATOM 576 O O . GLN A 1 74 ? 15.149 1.280 -21.977 1.00 70.56 74 GLN A O 1
ATOM 581 N N . LYS A 1 75 ? 17.029 2.466 -22.214 1.00 72.56 75 LYS A N 1
ATOM 582 C CA . LYS A 1 75 ? 17.396 2.348 -20.800 1.00 72.56 75 LYS A CA 1
ATOM 583 C C . LYS A 1 75 ? 16.388 3.063 -19.902 1.00 72.56 75 LYS A C 1
ATOM 585 O O . LYS A 1 75 ? 15.987 2.503 -18.886 1.00 72.56 75 LYS A O 1
ATOM 590 N N . SER A 1 76 ? 15.944 4.263 -20.271 1.00 70.94 76 SER A N 1
ATOM 591 C CA . SER A 1 76 ? 14.906 4.996 -19.539 1.00 70.94 76 SER A CA 1
ATOM 592 C C . SER A 1 76 ? 13.567 4.255 -19.522 1.00 70.94 76 SER A C 1
ATOM 594 O O . SER A 1 76 ? 12.911 4.278 -18.483 1.00 70.94 76 SER A O 1
ATOM 596 N N . TYR A 1 77 ? 13.200 3.574 -20.615 1.00 74.31 77 TYR A N 1
ATOM 597 C CA . TYR A 1 77 ? 12.025 2.696 -20.678 1.00 74.31 77 TYR A CA 1
ATOM 598 C C . TYR A 1 77 ? 12.125 1.561 -19.659 1.00 74.31 77 TYR A C 1
ATOM 600 O O . TYR A 1 77 ? 11.243 1.428 -18.820 1.00 74.31 77 TYR A O 1
ATOM 608 N N . VAL A 1 78 ? 13.235 0.812 -19.677 1.00 73.62 78 VAL A N 1
ATOM 609 C CA . VAL A 1 78 ? 13.465 -0.316 -18.757 1.00 73.62 78 VAL A CA 1
ATOM 610 C C . VAL A 1 78 ? 13.367 0.135 -17.302 1.00 73.62 78 VAL A C 1
ATOM 612 O O . VAL A 1 78 ? 12.668 -0.476 -16.507 1.00 73.62 78 VAL A O 1
ATOM 615 N N . VAL A 1 79 ? 13.993 1.261 -16.943 1.00 75.75 79 VAL A N 1
ATOM 616 C CA . VAL A 1 79 ? 13.903 1.750 -15.559 1.00 75.75 79 VAL A CA 1
ATOM 617 C C . VAL A 1 79 ? 12.468 2.170 -15.209 1.00 75.75 79 VAL A C 1
ATOM 619 O O . VAL A 1 79 ? 12.052 2.002 -14.066 1.00 75.75 79 VAL A O 1
ATOM 622 N N . ALA A 1 80 ? 11.703 2.736 -16.148 1.00 73.44 80 ALA A N 1
ATOM 623 C CA . ALA A 1 80 ? 10.304 3.089 -15.911 1.00 73.44 80 ALA A CA 1
ATOM 624 C C . ALA A 1 80 ? 9.424 1.841 -15.716 1.00 73.44 80 ALA A C 1
ATOM 626 O O . ALA A 1 80 ? 8.655 1.806 -14.758 1.00 73.44 80 ALA A O 1
ATOM 627 N N . THR A 1 81 ? 9.585 0.806 -16.548 1.00 73.06 81 THR A N 1
ATOM 628 C CA . THR A 1 81 ? 8.859 -0.467 -16.403 1.00 73.06 81 THR A CA 1
ATOM 629 C C . THR A 1 81 ? 9.228 -1.193 -15.115 1.00 73.06 81 THR A C 1
ATOM 631 O O . THR A 1 81 ? 8.326 -1.591 -14.387 1.00 73.06 81 THR A O 1
ATOM 634 N N . ASP A 1 82 ? 10.517 -1.262 -14.763 1.00 79.19 82 ASP A N 1
ATOM 635 C CA . ASP A 1 82 ? 10.985 -1.890 -13.517 1.00 79.19 82 ASP A CA 1
ATOM 636 C C . ASP A 1 82 ? 10.395 -1.191 -12.279 1.00 79.19 82 ASP A C 1
ATOM 638 O O . ASP A 1 82 ? 10.029 -1.829 -11.293 1.00 79.19 82 ASP A O 1
ATOM 642 N N . THR A 1 83 ? 10.274 0.141 -12.336 1.00 77.06 83 THR A N 1
ATOM 643 C CA . THR A 1 83 ? 9.676 0.935 -11.250 1.00 77.06 83 THR A CA 1
ATOM 644 C C . THR A 1 83 ? 8.191 0.599 -11.079 1.00 77.06 83 THR A C 1
ATOM 646 O O . THR A 1 83 ? 7.714 0.472 -9.953 1.00 77.06 83 THR A O 1
ATOM 649 N N . ILE A 1 84 ? 7.454 0.439 -12.181 1.00 73.06 84 ILE A N 1
ATOM 650 C CA . ILE A 1 84 ? 6.025 0.085 -12.158 1.00 73.06 84 ILE A CA 1
ATOM 651 C C . ILE A 1 84 ? 5.826 -1.346 -11.677 1.00 73.06 84 ILE A C 1
ATOM 653 O O . ILE A 1 84 ? 4.927 -1.591 -10.876 1.00 73.06 84 ILE A O 1
ATOM 657 N N . ASP A 1 85 ? 6.677 -2.272 -12.113 1.00 74.00 85 ASP A N 1
ATOM 658 C CA . ASP A 1 85 ? 6.662 -3.651 -11.633 1.00 74.00 85 ASP A CA 1
ATOM 659 C C . ASP A 1 85 ? 6.849 -3.715 -10.120 1.00 74.00 85 ASP A C 1
ATOM 661 O O . ASP A 1 85 ? 6.106 -4.414 -9.426 1.00 74.00 85 ASP A O 1
ATOM 665 N N . GLU A 1 86 ? 7.799 -2.948 -9.579 1.00 78.62 86 GLU A N 1
ATOM 666 C CA . GLU A 1 86 ? 7.988 -2.879 -8.133 1.00 78.62 86 GLU A CA 1
ATOM 667 C C . GLU A 1 86 ? 6.731 -2.344 -7.429 1.00 78.62 86 GLU A C 1
ATOM 669 O O . GLU A 1 86 ? 6.271 -2.931 -6.446 1.00 78.62 86 GLU A O 1
ATOM 674 N N . ILE A 1 87 ? 6.125 -1.281 -7.960 1.00 77.38 87 ILE A N 1
ATOM 675 C CA . ILE A 1 87 ? 4.895 -0.709 -7.404 1.00 77.38 87 ILE A CA 1
ATOM 676 C C . ILE A 1 87 ? 3.773 -1.755 -7.391 1.00 77.38 87 ILE A C 1
ATOM 678 O O . ILE A 1 87 ? 3.160 -1.996 -6.349 1.00 77.38 87 ILE A O 1
ATOM 682 N N . ILE A 1 88 ? 3.520 -2.408 -8.526 1.00 72.31 88 ILE A N 1
ATOM 683 C CA . ILE A 1 88 ? 2.394 -3.331 -8.689 1.00 72.31 88 ILE A CA 1
ATOM 684 C C . ILE A 1 88 ? 2.595 -4.596 -7.866 1.00 72.31 88 ILE A C 1
ATOM 686 O O . ILE A 1 88 ? 1.716 -4.975 -7.091 1.00 72.31 88 ILE A O 1
ATOM 690 N N . TYR A 1 89 ? 3.733 -5.268 -8.008 1.00 71.50 89 TYR A N 1
ATOM 691 C CA . TYR A 1 89 ? 3.902 -6.608 -7.449 1.00 71.50 89 TYR A CA 1
ATOM 692 C C . TYR A 1 89 ? 4.369 -6.610 -5.996 1.00 71.50 89 TYR A C 1
ATOM 694 O O . TYR A 1 89 ? 4.068 -7.554 -5.254 1.00 71.50 89 TYR A O 1
ATOM 702 N N . LYS A 1 90 ? 5.075 -5.564 -5.559 1.00 83.62 90 LYS A N 1
ATOM 703 C CA . LYS A 1 90 ? 5.642 -5.486 -4.209 1.00 83.62 90 LYS A CA 1
ATOM 704 C C . LYS A 1 90 ? 4.919 -4.455 -3.356 1.00 83.62 90 LYS A C 1
ATOM 706 O O . LYS A 1 90 ? 4.387 -4.827 -2.305 1.00 83.62 90 LYS A O 1
ATOM 711 N N . ASP A 1 91 ? 4.859 -3.201 -3.792 1.00 80.81 91 ASP A N 1
ATOM 712 C CA . ASP A 1 91 ? 4.381 -2.119 -2.926 1.00 80.81 91 ASP A CA 1
ATOM 713 C C . ASP A 1 91 ? 2.866 -2.208 -2.690 1.00 80.81 91 ASP A C 1
ATOM 715 O O . ASP A 1 91 ? 2.446 -2.209 -1.534 1.00 80.81 91 ASP A O 1
ATOM 719 N N . LEU A 1 92 ? 2.037 -2.448 -3.717 1.00 78.56 92 LEU A N 1
ATOM 720 C CA . LEU A 1 92 ? 0.587 -2.654 -3.532 1.00 78.56 92 LEU A CA 1
ATOM 721 C C . LEU A 1 92 ? 0.272 -3.862 -2.640 1.00 78.56 92 LEU A C 1
ATOM 723 O O . LEU A 1 92 ? -0.609 -3.815 -1.780 1.00 78.56 92 LEU A O 1
ATOM 727 N N . LYS A 1 93 ? 1.013 -4.964 -2.791 1.00 83.06 93 LYS A N 1
ATOM 728 C CA . LYS A 1 93 ? 0.835 -6.147 -1.936 1.00 83.06 93 LYS A CA 1
ATOM 729 C C . LYS A 1 93 ? 1.164 -5.833 -0.474 1.00 83.06 93 LYS A C 1
ATOM 731 O O . LYS A 1 93 ? 0.445 -6.267 0.435 1.00 83.06 93 LYS A O 1
ATOM 736 N N . LYS A 1 94 ? 2.241 -5.080 -0.240 1.00 88.12 94 LYS A N 1
ATOM 737 C CA . LYS A 1 94 ? 2.619 -4.618 1.099 1.00 88.12 94 LYS A CA 1
ATOM 738 C C . LYS A 1 94 ? 1.571 -3.651 1.657 1.00 88.12 94 LYS A C 1
ATOM 740 O O . LYS A 1 94 ? 1.168 -3.823 2.804 1.00 88.12 94 LYS A O 1
ATOM 745 N N . LEU A 1 95 ? 1.056 -2.734 0.840 1.00 82.88 95 LEU A N 1
ATOM 746 C CA . LEU A 1 95 ? 0.006 -1.779 1.200 1.00 82.88 95 LEU A CA 1
ATOM 747 C C . LEU A 1 95 ? -1.272 -2.488 1.666 1.00 82.88 95 LEU A C 1
ATOM 749 O O . LEU A 1 95 ? -1.790 -2.197 2.742 1.00 82.88 95 LEU A O 1
ATOM 753 N N . LYS A 1 96 ? -1.721 -3.503 0.918 1.00 81.94 96 LYS A N 1
ATOM 754 C CA . LYS A 1 96 ? -2.851 -4.370 1.296 1.00 81.94 96 LYS A CA 1
ATOM 755 C C . LYS A 1 96 ? -2.641 -5.035 2.658 1.00 81.94 96 LYS A C 1
ATOM 757 O O . LYS A 1 96 ? -3.561 -5.109 3.471 1.00 81.94 96 LYS A O 1
ATOM 762 N N . THR A 1 97 ? -1.422 -5.509 2.912 1.00 90.62 97 THR A N 1
ATOM 763 C CA . THR A 1 97 ? -1.054 -6.163 4.176 1.00 90.62 97 THR A CA 1
ATOM 764 C C . THR A 1 97 ? -1.067 -5.176 5.343 1.00 90.62 97 THR A C 1
ATOM 766 O O . THR A 1 97 ? -1.607 -5.489 6.401 1.00 90.62 97 THR A O 1
ATOM 769 N N . LEU A 1 98 ? -0.508 -3.978 5.156 1.00 86.94 98 LEU A N 1
ATOM 770 C CA . LEU A 1 98 ? -0.514 -2.918 6.166 1.00 86.94 98 LEU A CA 1
ATOM 771 C C . LEU A 1 98 ? -1.938 -2.439 6.467 1.00 86.94 98 LEU A C 1
ATOM 773 O O . LEU A 1 98 ? -2.308 -2.355 7.632 1.00 86.94 98 LEU A O 1
ATOM 777 N N . SER A 1 99 ? -2.774 -2.251 5.443 1.00 87.19 99 SER A N 1
ATOM 778 C CA . SER A 1 99 ? -4.197 -1.921 5.606 1.00 87.19 99 SER A CA 1
ATOM 779 C C . SER A 1 99 ? -4.958 -2.987 6.407 1.00 87.19 99 SER A C 1
ATOM 781 O O . SER A 1 99 ? -5.756 -2.650 7.283 1.00 87.19 99 SER A O 1
ATOM 783 N N . TYR A 1 100 ? -4.688 -4.276 6.173 1.00 93.06 100 TYR A N 1
ATOM 784 C CA . TYR A 1 100 ? -5.280 -5.361 6.964 1.00 93.06 100 TYR A CA 1
ATOM 785 C C . TYR A 1 100 ? -4.855 -5.306 8.440 1.00 93.06 100 TYR A C 1
ATOM 787 O O . TYR A 1 100 ? -5.695 -5.423 9.337 1.00 93.06 100 TYR A O 1
ATOM 795 N N . LYS A 1 101 ? -3.557 -5.103 8.702 1.00 93.31 101 LYS A N 1
ATOM 796 C CA . LYS A 1 101 ? -3.031 -4.962 10.069 1.00 93.31 101 LYS A CA 1
ATOM 797 C C . LYS A 1 101 ? -3.649 -3.759 10.780 1.00 93.31 101 LYS A C 1
ATOM 799 O O . LYS A 1 101 ? -4.169 -3.911 11.880 1.00 93.31 101 LYS A O 1
ATOM 804 N N . LEU A 1 102 ? -3.683 -2.606 10.111 1.00 90.88 102 LEU A N 1
ATOM 805 C CA . LEU A 1 102 ? -4.289 -1.378 10.623 1.00 90.88 102 LEU A CA 1
ATOM 806 C C . LEU A 1 102 ? -5.763 -1.599 10.985 1.00 90.88 102 LEU A C 1
ATOM 808 O O . LEU A 1 102 ? -6.198 -1.279 12.086 1.00 90.88 102 LEU A O 1
ATOM 812 N N . THR A 1 103 ? -6.510 -2.251 10.094 1.00 91.50 103 THR A N 1
ATOM 813 C CA . THR A 1 103 ? -7.917 -2.614 10.313 1.00 91.50 103 THR A CA 1
ATOM 814 C C . THR A 1 103 ? -8.100 -3.500 11.537 1.00 91.50 103 THR A C 1
ATOM 816 O O . THR A 1 103 ? -9.047 -3.320 12.302 1.00 91.50 103 THR A O 1
ATOM 819 N N . THR A 1 104 ? -7.208 -4.469 11.726 1.00 93.12 104 THR A N 1
ATOM 820 C CA . THR A 1 104 ? -7.253 -5.397 12.859 1.00 93.12 104 THR A CA 1
ATOM 821 C C . THR A 1 104 ? -6.993 -4.668 14.176 1.00 93.12 104 THR A C 1
ATOM 823 O O . THR A 1 104 ? -7.761 -4.840 15.123 1.00 93.12 104 THR A O 1
ATOM 826 N N . ASN A 1 105 ? -5.983 -3.798 14.219 1.00 91.44 105 ASN A N 1
ATOM 827 C CA . ASN A 1 105 ? -5.625 -3.075 15.437 1.00 91.44 105 ASN A CA 1
ATOM 828 C C . ASN A 1 105 ? -6.668 -2.012 15.807 1.00 91.44 105 ASN A C 1
ATOM 830 O O . ASN A 1 105 ? -7.077 -1.950 16.966 1.00 91.44 105 ASN A O 1
ATOM 834 N N . ILE A 1 106 ? -7.204 -1.269 14.830 1.00 92.62 106 ILE A N 1
ATOM 835 C CA . ILE A 1 106 ? -8.313 -0.329 15.068 1.00 92.62 106 ILE A CA 1
ATOM 836 C C . ILE A 1 106 ? -9.541 -1.074 15.609 1.00 92.62 106 ILE A C 1
ATOM 838 O O . ILE A 1 106 ? -10.137 -0.644 16.592 1.00 92.62 106 ILE A O 1
ATOM 842 N N . LYS A 1 107 ? -9.899 -2.232 15.034 1.00 92.38 107 LYS A N 1
ATOM 843 C CA . LYS A 1 107 ? -10.996 -3.075 15.548 1.00 92.38 107 LYS A CA 1
ATOM 844 C C . LYS A 1 107 ? -10.773 -3.500 16.997 1.00 92.38 107 LYS A C 1
ATOM 846 O O . LYS A 1 107 ? -11.716 -3.449 17.788 1.00 92.38 107 LYS A O 1
ATOM 851 N N . GLY A 1 108 ? -9.555 -3.932 17.324 1.00 89.88 108 GLY A N 1
ATOM 852 C CA . GLY A 1 108 ? -9.170 -4.327 18.678 1.00 89.88 108 GLY A CA 1
ATOM 853 C C . GLY A 1 108 ? -9.309 -3.173 19.664 1.00 89.88 108 GLY A C 1
ATOM 854 O O . GLY A 1 108 ? -9.956 -3.321 20.697 1.00 89.88 108 GLY A O 1
ATOM 855 N N . LEU A 1 109 ? -8.803 -1.998 19.299 1.00 90.25 109 LEU A N 1
ATOM 856 C CA . LEU A 1 109 ? -8.945 -0.786 20.097 1.00 90.25 109 LEU A CA 1
ATOM 857 C C . LEU A 1 109 ? -10.403 -0.380 20.296 1.00 90.25 109 LEU A C 1
ATOM 859 O O . LEU A 1 109 ? -10.809 -0.196 21.436 1.00 90.25 109 LEU A O 1
ATOM 863 N N . CYS A 1 110 ? -11.216 -0.313 19.235 1.00 91.38 110 CYS A N 1
ATOM 864 C CA . CYS A 1 110 ? -12.643 -0.007 19.371 1.00 91.38 110 CYS A CA 1
ATOM 865 C C . CYS A 1 110 ? -13.334 -0.975 20.338 1.00 91.38 110 CYS A C 1
ATOM 867 O O . CYS A 1 110 ? -14.161 -0.559 21.143 1.00 91.38 110 CYS A O 1
ATOM 869 N N . HIS A 1 111 ? -12.989 -2.265 20.285 1.00 88.81 111 HIS A N 1
ATOM 870 C CA . HIS A 1 111 ? -13.521 -3.251 21.219 1.00 88.81 111 HIS A CA 1
ATOM 871 C C . HIS A 1 111 ? -13.100 -2.960 22.668 1.00 88.81 111 HIS A C 1
ATOM 873 O O . HIS A 1 111 ? -13.965 -2.893 23.542 1.00 88.81 111 HIS A O 1
ATOM 879 N N . SER A 1 112 ? -11.810 -2.727 22.925 1.00 87.31 112 SER A N 1
ATOM 880 C CA . SER A 1 112 ? -11.298 -2.380 24.259 1.00 87.31 112 SER A CA 1
ATOM 881 C C . SER A 1 112 ? -11.890 -1.076 24.806 1.00 87.31 112 SER A C 1
ATOM 883 O O . SER A 1 112 ? -12.203 -0.994 25.997 1.00 87.31 112 SER A O 1
ATOM 885 N N . SER A 1 113 ? -12.104 -0.078 23.947 1.00 88.06 113 SER A N 1
ATOM 886 C CA . SER A 1 113 ? -12.731 1.196 24.305 1.00 88.06 113 SER A CA 1
ATOM 887 C C . SER A 1 113 ? -14.195 1.017 24.694 1.00 88.06 113 SER A C 1
ATOM 889 O O . SER A 1 113 ? -14.610 1.509 25.740 1.00 88.06 113 SER A O 1
ATOM 891 N N . ILE A 1 114 ? -14.967 0.249 23.917 1.00 88.06 114 ILE A N 1
ATOM 892 C CA . ILE A 1 114 ? -16.366 -0.072 24.246 1.00 88.06 114 ILE A CA 1
ATOM 893 C C . ILE A 1 114 ? -16.453 -0.819 25.582 1.00 88.06 114 ILE A C 1
ATOM 895 O O . ILE A 1 114 ? -17.279 -0.475 26.424 1.00 88.06 114 ILE A O 1
ATOM 899 N N . MET A 1 115 ? -15.575 -1.798 25.815 1.00 83.75 115 MET A N 1
ATOM 900 C CA . MET A 1 115 ? -15.532 -2.531 27.087 1.00 83.75 115 MET A CA 1
ATOM 901 C C . MET A 1 115 ? -15.211 -1.609 28.273 1.00 83.75 115 MET A C 1
ATOM 903 O O . MET A 1 115 ? -15.821 -1.740 29.335 1.00 83.75 115 MET A O 1
ATOM 907 N N . SER A 1 116 ? -14.304 -0.647 28.078 1.00 82.12 116 SER A N 1
ATOM 908 C CA . SER A 1 116 ? -13.962 0.359 29.093 1.00 82.12 116 SER A CA 1
ATOM 909 C C . SER A 1 116 ? -15.141 1.277 29.418 1.00 82.12 116 SER A C 1
ATOM 911 O O . SER A 1 116 ? -15.423 1.507 30.592 1.00 82.12 116 SER A O 1
ATOM 913 N N . ILE A 1 117 ? -15.887 1.729 28.404 1.00 81.56 117 ILE A N 1
ATOM 914 C CA . ILE A 1 117 ? -17.120 2.520 28.582 1.00 81.56 117 ILE A CA 1
ATOM 915 C C . ILE A 1 117 ? -18.171 1.736 29.380 1.00 81.56 117 ILE A C 1
ATOM 917 O O . ILE A 1 117 ? -18.884 2.300 30.205 1.00 81.56 117 ILE A O 1
ATOM 921 N N . GLN A 1 118 ? -18.253 0.422 29.170 1.00 82.44 118 GLN A N 1
ATOM 922 C CA . GLN A 1 118 ? -19.200 -0.462 29.856 1.00 82.44 118 GLN A CA 1
ATOM 923 C C . GLN A 1 118 ? -18.767 -0.841 31.288 1.00 82.44 118 GLN A C 1
ATOM 925 O O . GLN A 1 118 ? -19.428 -1.656 31.930 1.00 82.44 118 GLN A O 1
ATOM 930 N N . GLY A 1 119 ? -17.685 -0.252 31.813 1.00 75.12 119 GLY A N 1
ATOM 931 C CA . GLY A 1 119 ? -17.220 -0.458 33.189 1.00 75.12 119 GLY A CA 1
ATOM 932 C C . GLY A 1 119 ? -16.293 -1.663 33.383 1.00 75.12 119 GLY A C 1
ATOM 933 O O . GLY A 1 119 ? -16.030 -2.050 34.521 1.00 75.12 119 GLY A O 1
ATOM 934 N N . SER A 1 120 ? -15.776 -2.253 32.300 1.00 64.88 120 SER A N 1
ATOM 935 C CA . SER A 1 120 ? -14.773 -3.327 32.364 1.00 64.88 120 SER A CA 1
ATOM 936 C C . SER A 1 120 ? -13.363 -2.720 32.407 1.00 64.88 120 SER A C 1
ATOM 938 O O . SER A 1 120 ? -12.992 -1.956 31.520 1.00 64.88 120 SER A O 1
ATOM 940 N N . SER A 1 121 ? -12.548 -3.030 33.421 1.00 57.25 121 SER A N 1
ATOM 941 C CA . SER A 1 121 ? -11.222 -2.414 33.609 1.00 57.25 121 SER A CA 1
ATOM 942 C C . SER A 1 121 ? -10.196 -2.871 32.553 1.00 57.25 121 SER A C 1
ATOM 944 O O . SER A 1 121 ? -9.560 -3.910 32.726 1.00 57.25 121 SER A O 1
ATOM 946 N N . PHE A 1 122 ? -10.009 -2.098 31.476 1.00 57.06 122 PHE A N 1
ATOM 947 C CA . PHE A 1 122 ? -9.018 -2.372 30.413 1.00 57.06 122 PHE A CA 1
ATOM 948 C C . PHE A 1 122 ? -8.183 -1.146 29.984 1.00 57.06 122 PHE A C 1
ATOM 950 O O . PHE A 1 122 ? -7.571 -1.137 28.917 1.00 57.06 122 PHE A O 1
ATOM 957 N N . THR A 1 123 ? -8.105 -0.112 30.825 1.00 58.38 123 THR A N 1
ATOM 958 C CA . THR A 1 123 ? -7.520 1.196 30.473 1.00 58.38 123 THR A CA 1
ATOM 959 C C . THR A 1 123 ? -6.043 1.142 30.056 1.00 58.38 123 THR A C 1
ATOM 961 O O . THR A 1 123 ? -5.682 1.767 29.065 1.00 58.38 123 THR A O 1
ATOM 964 N N . HIS A 1 124 ? -5.192 0.335 30.704 1.00 58.62 124 HIS A N 1
ATOM 965 C CA . HIS A 1 124 ? -3.766 0.228 30.334 1.00 58.62 124 HIS A CA 1
ATOM 966 C C . HIS A 1 124 ? -3.496 -0.458 28.979 1.00 58.62 124 HIS A C 1
ATOM 968 O O . HIS A 1 124 ? -2.422 -0.290 28.398 1.00 58.62 124 HIS A O 1
ATOM 974 N N . THR A 1 125 ? -4.447 -1.231 28.451 1.00 65.69 125 THR A N 1
ATOM 975 C CA . THR A 1 125 ? -4.298 -1.923 27.159 1.00 65.69 125 THR A CA 1
ATOM 976 C C . THR A 1 125 ? -4.594 -0.996 25.976 1.00 65.69 125 THR A C 1
ATOM 978 O O . THR A 1 125 ? -4.169 -1.27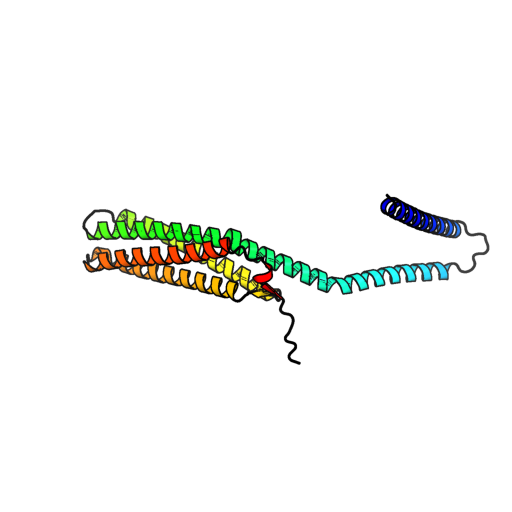2 24.860 1.00 65.69 125 THR A O 1
ATOM 981 N N . ILE A 1 126 ? -5.283 0.126 26.204 1.00 75.62 126 ILE A N 1
ATOM 982 C CA . ILE A 1 126 ? -5.676 1.058 25.140 1.00 75.62 126 ILE A CA 1
ATOM 983 C C . ILE A 1 126 ? -4.467 1.851 24.628 1.00 75.62 126 ILE A C 1
ATOM 985 O O . ILE A 1 126 ? -4.234 1.870 23.423 1.00 75.62 126 ILE A O 1
ATOM 989 N N . ASP A 1 127 ? -3.658 2.434 25.517 1.00 74.06 127 ASP A N 1
ATOM 990 C CA . ASP A 1 127 ? -2.536 3.300 25.115 1.00 74.06 127 ASP A CA 1
ATOM 991 C C . ASP A 1 127 ? -1.462 2.550 24.312 1.00 74.06 127 ASP A C 1
ATOM 993 O O . ASP A 1 127 ? -0.961 3.036 23.296 1.00 74.06 127 ASP A O 1
ATOM 997 N N . SER A 1 128 ? -1.116 1.333 24.744 1.00 75.12 128 SER A N 1
ATOM 998 C CA . SER A 1 128 ? -0.133 0.493 24.047 1.00 75.12 128 SER A CA 1
ATOM 999 C C . SER A 1 128 ? -0.626 0.071 22.661 1.00 75.12 128 SER A C 1
ATOM 1001 O O . SER A 1 128 ? 0.096 0.238 21.676 1.00 75.12 128 SER A O 1
ATOM 1003 N N . ASN A 1 129 ? -1.880 -0.378 22.565 1.00 81.75 129 ASN A N 1
ATOM 1004 C CA . ASN A 1 129 ? -2.499 -0.742 21.293 1.00 81.75 129 ASN A CA 1
ATOM 1005 C C . ASN A 1 129 ? -2.642 0.469 20.352 1.00 81.75 129 ASN A C 1
ATOM 1007 O O . ASN A 1 129 ? -2.535 0.324 19.130 1.00 81.75 129 ASN A O 1
ATOM 1011 N N . PHE A 1 130 ? -2.865 1.670 20.897 1.00 87.31 130 PHE A N 1
ATOM 1012 C CA . PHE A 1 130 ? -2.978 2.900 20.116 1.00 87.31 130 PHE A CA 1
ATOM 1013 C C . PHE A 1 130 ? -1.636 3.298 19.497 1.00 87.31 130 PHE A C 1
ATOM 1015 O O . PHE A 1 130 ? -1.568 3.539 18.292 1.00 87.31 130 PHE A O 1
ATOM 1022 N N . ASN A 1 131 ? -0.549 3.250 20.270 1.00 87.94 131 ASN A N 1
ATOM 1023 C CA . ASN A 1 131 ? 0.799 3.499 19.749 1.00 87.94 131 ASN A CA 1
ATOM 1024 C C . ASN A 1 131 ? 1.192 2.501 18.650 1.00 87.94 131 ASN A C 1
ATOM 1026 O O . ASN A 1 131 ? 1.757 2.892 17.629 1.00 87.94 131 ASN A O 1
ATOM 1030 N N . GLU A 1 132 ? 0.863 1.217 18.817 1.00 89.81 132 GLU A N 1
ATOM 1031 C CA . GLU A 1 132 ? 1.088 0.220 17.765 1.00 89.81 132 GLU A CA 1
ATOM 1032 C C . GLU A 1 132 ? 0.291 0.549 16.493 1.00 89.81 132 GLU A C 1
ATOM 1034 O O . GLU A 1 132 ? 0.812 0.459 15.380 1.00 89.81 132 GLU A O 1
ATOM 1039 N N . THR A 1 133 ? -0.959 0.985 16.649 1.00 91.19 133 THR A N 1
ATOM 1040 C CA . THR A 1 133 ? -1.821 1.397 15.532 1.00 91.19 133 THR A CA 1
ATOM 1041 C C . THR A 1 133 ? -1.238 2.590 14.780 1.00 91.19 133 THR A C 1
ATOM 1043 O O . THR A 1 133 ? -1.174 2.552 13.550 1.00 91.19 133 THR A O 1
ATOM 1046 N N . LEU A 1 134 ? -0.747 3.607 15.495 1.00 88.62 134 LEU A N 1
ATOM 1047 C CA . LEU A 1 134 ? -0.072 4.757 14.891 1.00 88.62 134 LEU A CA 1
ATOM 1048 C C . LEU A 1 134 ? 1.197 4.353 14.138 1.00 88.62 134 LEU A C 1
ATOM 1050 O O . LEU A 1 134 ? 1.422 4.829 13.029 1.00 88.62 134 LEU A O 1
ATOM 1054 N N . ASN A 1 135 ? 2.002 3.440 14.684 1.00 91.56 135 ASN A N 1
ATOM 1055 C CA . ASN A 1 135 ? 3.203 2.955 14.000 1.00 91.56 135 ASN A CA 1
ATOM 1056 C C . ASN A 1 135 ? 2.866 2.265 12.674 1.00 91.56 135 ASN A C 1
ATOM 1058 O O . ASN A 1 135 ? 3.478 2.560 11.648 1.00 91.56 135 ASN A O 1
ATOM 1062 N N . ILE A 1 136 ? 1.854 1.394 12.667 1.00 89.88 136 ILE A N 1
ATOM 1063 C CA . ILE A 1 136 ? 1.397 0.724 11.441 1.00 89.88 136 ILE A CA 1
ATOM 1064 C C . ILE A 1 136 ? 0.842 1.740 10.441 1.00 89.88 136 ILE A C 1
ATOM 1066 O O . ILE A 1 136 ? 1.071 1.603 9.239 1.00 89.88 136 ILE A O 1
ATOM 1070 N N . PHE A 1 137 ? 0.128 2.759 10.920 1.00 89.56 137 PHE A N 1
ATOM 1071 C CA . PHE A 1 137 ? -0.374 3.829 10.070 1.00 89.56 137 PHE A CA 1
ATOM 1072 C C . PHE A 1 137 ? 0.756 4.646 9.432 1.00 89.56 137 PHE A C 1
ATOM 1074 O O . PHE A 1 137 ? 0.744 4.848 8.222 1.00 89.56 137 PHE A O 1
ATOM 1081 N N . MET A 1 138 ? 1.780 5.024 10.198 1.00 86.12 138 MET A N 1
ATOM 1082 C CA . MET A 1 138 ? 2.960 5.701 9.653 1.00 86.12 138 MET A CA 1
ATOM 1083 C C . MET A 1 138 ? 3.690 4.827 8.627 1.00 86.12 138 MET A C 1
ATOM 1085 O O . MET A 1 138 ? 4.133 5.323 7.594 1.00 86.12 138 MET A O 1
ATOM 1089 N N . GLU A 1 139 ? 3.820 3.518 8.862 1.00 90.75 139 GLU A N 1
ATOM 1090 C CA . GLU A 1 139 ? 4.382 2.599 7.863 1.00 90.75 139 GLU A CA 1
ATOM 1091 C C . GLU A 1 139 ? 3.542 2.544 6.579 1.00 90.75 139 GLU A C 1
ATOM 1093 O O . GLU A 1 139 ? 4.098 2.473 5.479 1.00 90.75 139 GLU A O 1
ATOM 1098 N N . PHE A 1 140 ? 2.214 2.561 6.713 1.00 85.69 140 PHE A N 1
ATOM 1099 C CA . PHE A 1 140 ? 1.272 2.591 5.596 1.00 85.69 140 PHE A CA 1
ATOM 1100 C C . PHE A 1 140 ? 1.411 3.883 4.786 1.00 85.69 140 PHE A C 1
ATOM 1102 O O . PHE A 1 140 ? 1.599 3.824 3.571 1.00 85.69 140 PHE A O 1
ATOM 1109 N N . GLU A 1 141 ? 1.400 5.034 5.451 1.00 82.00 141 GLU A N 1
ATOM 1110 C CA . GLU A 1 141 ? 1.527 6.347 4.822 1.00 82.00 141 GLU A CA 1
ATOM 1111 C C . GLU A 1 141 ? 2.889 6.524 4.134 1.00 82.00 141 GLU A C 1
ATOM 1113 O O . GLU A 1 141 ? 2.959 6.904 2.964 1.00 82.00 141 GLU A O 1
ATOM 1118 N N . ASN A 1 142 ? 3.981 6.154 4.807 1.00 83.25 142 ASN A N 1
ATOM 1119 C CA . ASN A 1 142 ? 5.324 6.220 4.227 1.00 83.25 142 ASN A CA 1
ATOM 1120 C C . ASN A 1 142 ? 5.456 5.366 2.960 1.00 83.25 142 ASN A C 1
ATOM 1122 O O . ASN A 1 142 ? 6.175 5.736 2.029 1.00 83.25 142 ASN A O 1
ATOM 1126 N N . LEU A 1 143 ? 4.768 4.221 2.899 1.00 85.31 143 LEU A N 1
ATOM 1127 C CA . LEU A 1 143 ? 4.746 3.396 1.695 1.00 85.31 143 LEU A CA 1
ATOM 1128 C C . LEU A 1 143 ? 4.024 4.104 0.543 1.00 85.31 143 LEU A C 1
ATOM 1130 O O . LEU A 1 143 ? 4.517 4.059 -0.583 1.00 85.31 143 LEU A O 1
ATOM 1134 N N . ILE A 1 144 ? 2.909 4.787 0.819 1.00 77.75 144 ILE A N 1
ATOM 1135 C CA . ILE A 1 144 ? 2.183 5.581 -0.183 1.00 77.75 144 ILE A CA 1
ATOM 1136 C C . ILE A 1 144 ? 3.068 6.709 -0.712 1.00 77.75 144 ILE A C 1
ATOM 1138 O O . ILE A 1 144 ? 3.237 6.819 -1.925 1.00 77.75 144 ILE A O 1
ATOM 1142 N N . PHE A 1 145 ? 3.713 7.484 0.163 1.00 80.06 145 PHE A N 1
ATOM 1143 C CA . PHE A 1 145 ? 4.634 8.540 -0.272 1.00 80.06 145 PHE A CA 1
ATOM 1144 C C . PHE A 1 145 ? 5.802 7.991 -1.094 1.00 80.06 145 PHE A C 1
ATOM 1146 O O . PHE A 1 145 ? 6.155 8.557 -2.129 1.00 80.06 145 PHE A O 1
ATOM 1153 N N . SER A 1 146 ? 6.359 6.843 -0.700 1.00 83.38 146 SER A N 1
ATOM 1154 C CA . SER A 1 146 ? 7.405 6.182 -1.483 1.00 83.38 146 SER A CA 1
ATOM 1155 C C . SER A 1 146 ? 6.920 5.802 -2.886 1.00 83.38 146 SER A C 1
ATOM 1157 O O . SER A 1 146 ? 7.644 6.015 -3.860 1.00 83.38 146 SER A O 1
ATOM 1159 N N . MET A 1 147 ? 5.696 5.282 -3.016 1.00 78.50 147 MET A N 1
ATOM 1160 C CA . MET A 1 147 ? 5.093 4.981 -4.317 1.00 78.50 147 MET A CA 1
ATOM 1161 C C . MET A 1 147 ? 4.891 6.252 -5.151 1.00 78.50 147 MET A C 1
ATOM 1163 O O . MET A 1 147 ? 5.265 6.271 -6.325 1.00 78.50 147 MET A O 1
ATOM 1167 N N . GLU A 1 148 ? 4.367 7.328 -4.559 1.00 77.19 148 GLU A N 1
ATOM 1168 C CA . GLU A 1 148 ? 4.202 8.616 -5.243 1.00 77.19 148 GLU A CA 1
ATOM 1169 C C . GLU A 1 148 ? 5.533 9.171 -5.764 1.00 77.19 148 GLU A C 1
ATOM 1171 O O . GLU A 1 148 ? 5.606 9.659 -6.893 1.00 77.19 148 GLU A O 1
ATOM 1176 N N . ASP A 1 149 ? 6.605 9.078 -4.980 1.00 76.38 149 ASP A N 1
ATOM 1177 C CA . ASP A 1 149 ? 7.932 9.541 -5.389 1.00 76.38 149 ASP A CA 1
ATOM 1178 C C . ASP A 1 149 ? 8.515 8.695 -6.523 1.00 76.38 149 ASP A C 1
ATOM 1180 O O . ASP A 1 149 ? 9.064 9.238 -7.492 1.00 76.38 149 ASP A O 1
ATOM 1184 N N . LYS A 1 150 ? 8.340 7.368 -6.461 1.00 79.56 150 LYS A N 1
ATOM 1185 C CA . LYS A 1 150 ? 8.695 6.458 -7.560 1.00 79.56 150 LYS A CA 1
ATOM 1186 C C . LYS A 1 150 ? 7.951 6.838 -8.839 1.00 79.56 150 LYS A C 1
ATOM 1188 O O . LYS A 1 150 ? 8.581 6.961 -9.890 1.00 79.56 150 LYS A O 1
ATOM 1193 N N . ILE A 1 151 ? 6.656 7.126 -8.745 1.00 73.62 151 ILE A N 1
ATOM 1194 C CA . ILE A 1 151 ? 5.827 7.601 -9.860 1.00 73.62 151 ILE A CA 1
ATOM 1195 C C . ILE A 1 151 ? 6.315 8.946 -10.407 1.00 73.62 151 ILE A C 1
ATOM 1197 O O . ILE A 1 151 ? 6.535 9.084 -11.612 1.00 73.62 151 ILE A O 1
ATOM 1201 N N . LYS A 1 152 ? 6.567 9.938 -9.547 1.00 73.25 152 LYS A N 1
ATOM 1202 C CA . LYS A 1 152 ? 7.107 11.246 -9.962 1.00 73.25 152 LYS A CA 1
ATOM 1203 C C . LYS A 1 152 ? 8.457 11.089 -10.670 1.00 73.25 152 LYS A C 1
ATOM 1205 O O . LYS A 1 152 ? 8.763 11.835 -11.602 1.00 73.25 152 LYS A O 1
ATOM 1210 N N . SER A 1 153 ? 9.263 10.099 -10.280 1.00 74.19 153 SER A N 1
ATOM 1211 C CA . SER A 1 153 ? 10.533 9.786 -10.946 1.00 74.19 153 SER A CA 1
ATOM 1212 C C . SER A 1 153 ? 10.360 9.272 -12.385 1.00 74.19 153 SER A C 1
ATOM 1214 O O . SER A 1 153 ? 11.240 9.503 -13.217 1.00 74.19 153 SER A O 1
ATOM 1216 N N . ILE A 1 154 ? 9.233 8.620 -12.701 1.00 70.12 154 ILE A N 1
ATOM 1217 C CA . ILE A 1 154 ? 8.890 8.154 -14.055 1.00 70.12 154 ILE A CA 1
ATOM 1218 C C . ILE A 1 154 ? 8.594 9.355 -14.960 1.00 70.12 154 ILE A C 1
ATOM 1220 O O . ILE A 1 154 ? 9.142 9.440 -16.060 1.00 70.12 154 ILE A O 1
ATOM 1224 N N . ALA A 1 155 ? 7.837 10.339 -14.463 1.00 68.06 155 ALA A N 1
ATOM 1225 C CA . ALA A 1 155 ? 7.542 11.572 -15.199 1.00 68.06 155 ALA A CA 1
ATOM 1226 C C . ALA A 1 155 ? 8.819 12.328 -15.612 1.00 68.06 155 ALA A C 1
ATOM 1228 O O . ALA A 1 155 ? 8.942 12.790 -16.749 1.00 68.06 155 ALA A O 1
ATOM 1229 N N . ARG A 1 156 ? 9.835 12.368 -14.735 1.00 69.19 156 ARG A N 1
ATOM 1230 C CA . ARG A 1 156 ? 11.152 12.972 -15.035 1.00 69.19 156 ARG A CA 1
ATOM 1231 C C . ARG A 1 156 ? 11.891 12.288 -16.192 1.00 69.19 156 ARG A C 1
ATOM 1233 O O . ARG A 1 156 ? 12.776 12.896 -16.788 1.00 69.19 156 ARG A O 1
ATOM 1240 N N . LYS A 1 157 ? 11.533 11.046 -16.530 1.00 73.31 157 LYS A N 1
ATOM 1241 C CA . LYS A 1 157 ? 12.129 10.255 -17.619 1.00 73.31 157 LYS A CA 1
ATOM 1242 C C . LYS A 1 157 ? 11.360 10.371 -18.940 1.00 73.31 157 LYS A C 1
ATOM 1244 O O . LYS A 1 157 ? 11.641 9.591 -19.844 1.00 73.31 157 LYS A O 1
ATOM 1249 N N . LYS A 1 158 ? 10.441 11.342 -19.073 1.00 73.56 158 LYS A N 1
ATOM 1250 C CA . LYS A 1 158 ? 9.596 11.557 -20.269 1.00 73.56 158 LYS A CA 1
ATOM 1251 C C . LYS A 1 158 ? 8.577 10.435 -20.522 1.00 73.56 158 LYS A C 1
ATOM 1253 O O . LYS A 1 158 ? 8.237 10.146 -21.666 1.00 73.56 158 LYS A O 1
ATOM 1258 N N . TYR A 1 159 ? 8.088 9.807 -19.456 1.00 69.12 159 TYR A N 1
ATOM 1259 C CA . TYR A 1 159 ? 6.991 8.840 -19.517 1.00 69.12 159 TYR A CA 1
ATOM 1260 C C . TYR A 1 159 ? 5.791 9.371 -18.735 1.00 69.12 159 TYR A C 1
ATOM 1262 O O . TYR A 1 159 ? 5.947 9.852 -17.614 1.00 69.12 159 TYR A O 1
ATOM 1270 N N . LEU A 1 160 ? 4.600 9.286 -19.321 1.00 66.69 160 LEU A N 1
ATOM 1271 C CA . LEU A 1 160 ? 3.333 9.579 -18.654 1.00 66.69 160 LEU A CA 1
ATOM 1272 C C . LEU A 1 160 ? 2.680 8.290 -18.189 1.00 66.69 160 LEU A C 1
ATOM 1274 O O . LEU A 1 160 ? 2.743 7.276 -18.880 1.00 66.69 160 LEU A O 1
ATOM 1278 N N . LEU A 1 161 ? 2.007 8.364 -17.047 1.00 66.69 161 LEU A N 1
ATOM 1279 C CA . LEU A 1 161 ? 1.142 7.297 -16.572 1.00 66.69 161 LEU A CA 1
ATOM 1280 C C . LEU A 1 161 ? -0.138 7.211 -17.402 1.00 66.69 161 LEU A C 1
ATOM 1282 O O . LEU A 1 161 ? -0.687 8.224 -17.845 1.00 66.69 161 LEU A O 1
ATOM 1286 N N . SER A 1 162 ? -0.646 5.993 -17.561 1.00 65.44 162 SER A N 1
ATOM 1287 C CA . SER A 1 162 ? -1.970 5.756 -18.122 1.00 65.44 162 SER A CA 1
ATOM 1288 C C . SER A 1 162 ? -3.069 6.339 -17.232 1.00 65.44 162 SER A C 1
ATOM 1290 O O . SER A 1 162 ? -2.899 6.552 -16.028 1.00 65.44 162 SER A O 1
ATOM 1292 N N . LYS A 1 163 ? -4.254 6.547 -17.816 1.00 67.12 163 LYS A N 1
ATOM 1293 C CA . LYS A 1 163 ? -5.446 6.960 -17.064 1.00 67.12 163 LYS A CA 1
ATOM 1294 C C . LYS A 1 163 ? -5.758 5.996 -15.908 1.00 67.12 163 LYS A C 1
ATOM 1296 O O . LYS A 1 163 ? -6.111 6.450 -14.826 1.00 67.12 163 LYS A O 1
ATOM 1301 N N . ASN A 1 164 ? -5.584 4.691 -16.126 1.00 61.59 164 ASN A N 1
ATOM 1302 C CA . ASN A 1 164 ? -5.823 3.663 -15.109 1.00 61.59 164 ASN A CA 1
ATOM 1303 C C . ASN A 1 164 ? -4.802 3.736 -13.964 1.00 61.59 164 ASN A C 1
ATOM 1305 O O . ASN A 1 164 ? -5.173 3.592 -12.800 1.00 61.59 164 ASN A O 1
ATOM 1309 N N . ALA A 1 165 ? -3.531 4.000 -14.281 1.00 64.88 165 ALA A N 1
ATOM 1310 C CA . ALA A 1 165 ? -2.487 4.165 -13.276 1.00 64.88 165 ALA A CA 1
ATOM 1311 C C . ALA A 1 165 ? -2.720 5.419 -12.415 1.00 64.88 165 ALA A C 1
ATOM 1313 O O . ALA A 1 165 ? -2.634 5.333 -11.193 1.00 64.88 165 ALA A O 1
ATOM 1314 N N . ASN A 1 166 ? -3.110 6.549 -13.019 1.00 64.12 166 ASN A N 1
ATOM 1315 C CA . ASN A 1 166 ? -3.495 7.749 -12.263 1.00 64.12 166 ASN A CA 1
ATOM 1316 C C . ASN A 1 166 ? -4.712 7.495 -11.363 1.00 64.12 166 ASN A C 1
ATOM 1318 O O . ASN A 1 166 ? -4.664 7.799 -10.178 1.00 64.12 166 ASN A O 1
ATOM 1322 N N . ALA A 1 167 ? -5.753 6.839 -11.885 1.00 65.19 167 ALA A N 1
ATOM 1323 C CA . ALA A 1 167 ? -6.929 6.489 -11.089 1.00 65.19 167 ALA A CA 1
ATOM 1324 C C . ALA A 1 167 ? -6.594 5.573 -9.896 1.00 65.19 167 ALA A C 1
ATOM 1326 O O . ALA A 1 167 ? -7.200 5.698 -8.835 1.00 65.19 167 ALA A O 1
ATOM 1327 N N . THR A 1 168 ? -5.613 4.677 -10.050 1.00 68.38 168 THR A N 1
ATOM 1328 C CA . THR A 1 168 ? -5.123 3.818 -8.960 1.00 68.38 168 THR A CA 1
ATOM 1329 C C . THR A 1 168 ? -4.445 4.635 -7.861 1.00 68.38 168 THR A C 1
ATOM 1331 O O . THR A 1 168 ? -4.676 4.395 -6.677 1.00 68.38 168 THR A O 1
ATOM 1334 N N . ILE A 1 169 ? -3.618 5.613 -8.239 1.00 70.19 169 ILE A N 1
ATOM 1335 C CA . ILE A 1 169 ? -2.937 6.499 -7.287 1.00 70.19 169 ILE A CA 1
ATOM 1336 C C . ILE A 1 169 ? -3.964 7.331 -6.527 1.00 70.19 169 ILE A C 1
ATOM 1338 O O . ILE A 1 169 ? -3.959 7.318 -5.300 1.00 70.19 169 ILE A O 1
ATOM 1342 N N . ASP A 1 170 ? -4.892 7.966 -7.245 1.00 74.00 170 ASP A N 1
ATOM 1343 C CA . ASP A 1 170 ? -5.952 8.777 -6.644 1.00 74.00 170 ASP A CA 1
ATOM 1344 C C . ASP A 1 170 ? -6.790 7.954 -5.657 1.00 74.00 170 ASP A C 1
ATOM 1346 O O . ASP A 1 170 ? -7.112 8.409 -4.557 1.00 74.00 170 ASP A O 1
ATOM 1350 N N . PHE A 1 171 ? -7.102 6.706 -6.018 1.00 78.38 171 PHE A N 1
ATOM 1351 C CA . PHE A 1 171 ? -7.814 5.780 -5.147 1.00 78.38 171 PHE A CA 1
ATOM 1352 C C . PHE A 1 171 ? -7.027 5.479 -3.859 1.00 78.38 171 PHE A C 1
ATOM 1354 O O . PHE A 1 171 ? -7.599 5.498 -2.765 1.00 78.38 171 PHE A O 1
ATOM 1361 N N . ILE A 1 172 ? -5.721 5.218 -3.965 1.00 77.44 172 ILE A N 1
ATOM 1362 C CA . ILE A 1 172 ? -4.847 4.933 -2.817 1.00 77.44 172 ILE A CA 1
ATOM 1363 C C . ILE A 1 172 ? -4.713 6.157 -1.908 1.00 77.44 172 ILE A C 1
ATOM 1365 O O . ILE A 1 172 ? -4.882 6.027 -0.694 1.00 77.44 172 ILE A O 1
ATOM 1369 N N . SER A 1 173 ? -4.480 7.344 -2.468 1.00 78.31 173 SER A N 1
ATOM 1370 C CA . SER A 1 173 ? -4.396 8.589 -1.696 1.00 78.31 173 SER A CA 1
ATOM 1371 C C . SER A 1 173 ? -5.726 8.895 -0.998 1.00 78.31 173 SER A C 1
ATOM 1373 O O . SER A 1 173 ? -5.741 9.258 0.178 1.00 78.31 173 SER A O 1
ATOM 1375 N N . ASN A 1 174 ? -6.865 8.648 -1.655 1.00 82.19 174 ASN A N 1
ATOM 1376 C CA . ASN A 1 174 ? -8.175 8.754 -1.012 1.00 82.19 174 ASN A CA 1
ATOM 1377 C C . ASN A 1 174 ? -8.340 7.742 0.138 1.00 82.19 174 ASN A C 1
ATOM 1379 O O . ASN A 1 174 ? -8.830 8.100 1.208 1.00 82.19 174 ASN A O 1
ATOM 1383 N N . SER A 1 175 ? -7.886 6.497 -0.040 1.00 78.44 175 SER A N 1
ATOM 1384 C CA . SER A 1 175 ? -7.886 5.487 1.027 1.00 78.44 175 SER A CA 1
ATOM 1385 C C . SER A 1 175 ? -7.035 5.911 2.230 1.00 78.44 175 SER A C 1
ATOM 1387 O O . SER A 1 175 ? -7.420 5.607 3.361 1.00 78.44 175 SER A O 1
ATOM 1389 N N . ASN A 1 176 ? -5.916 6.609 2.007 1.00 84.31 176 ASN A N 1
ATOM 1390 C CA . ASN A 1 176 ? -5.081 7.174 3.071 1.00 84.31 176 ASN A CA 1
ATOM 1391 C C . ASN A 1 176 ? -5.824 8.258 3.855 1.00 84.31 176 ASN A C 1
ATOM 1393 O O . ASN A 1 176 ? -5.872 8.207 5.080 1.00 84.31 176 ASN A O 1
ATOM 1397 N N . ASN A 1 177 ? -6.475 9.187 3.152 1.00 82.81 177 ASN A N 1
ATOM 1398 C CA . ASN A 1 177 ? -7.258 10.258 3.776 1.00 82.81 177 ASN A CA 1
ATOM 1399 C C . ASN A 1 177 ? -8.394 9.706 4.646 1.00 82.81 177 ASN A C 1
ATOM 1401 O O . ASN A 1 177 ? -8.677 10.235 5.718 1.00 82.81 177 ASN A O 1
ATOM 1405 N N . VAL A 1 178 ? -9.032 8.613 4.216 1.00 89.19 178 VAL A N 1
ATOM 1406 C CA . VAL A 1 178 ? -10.040 7.924 5.032 1.00 89.19 178 VAL A CA 1
ATOM 1407 C C . VAL A 1 178 ? -9.423 7.374 6.322 1.00 89.19 178 VAL A C 1
ATOM 1409 O O . VAL A 1 178 ? -10.025 7.535 7.380 1.00 89.19 178 VAL A O 1
ATOM 1412 N N . TYR A 1 179 ? -8.229 6.772 6.269 1.00 85.38 179 TYR A N 1
ATOM 1413 C CA . TYR A 1 179 ? -7.541 6.300 7.477 1.00 85.38 179 TYR A CA 1
ATOM 1414 C C . TYR A 1 179 ? -7.104 7.437 8.408 1.00 85.38 179 TYR A C 1
ATOM 1416 O O . TYR A 1 179 ? -7.288 7.298 9.615 1.00 85.38 179 TYR A O 1
ATOM 1424 N N . HIS A 1 180 ? -6.618 8.562 7.874 1.00 86.69 180 HIS A N 1
ATOM 1425 C CA . HIS A 1 180 ? -6.365 9.786 8.653 1.00 86.69 180 HIS A CA 1
ATOM 1426 C C . HIS A 1 180 ? -7.618 10.223 9.419 1.00 86.69 180 HIS A C 1
ATOM 1428 O O . HIS A 1 180 ? -7.612 10.284 10.645 1.00 86.69 180 HIS A O 1
ATOM 1434 N N . ASN A 1 181 ? -8.738 10.397 8.711 1.00 91.69 181 ASN A N 1
ATOM 1435 C CA . ASN A 1 181 ? -10.007 10.807 9.322 1.00 91.69 181 ASN A CA 1
ATOM 1436 C C . ASN A 1 181 ? -10.516 9.813 10.378 1.00 91.69 181 ASN A C 1
ATOM 1438 O O . ASN A 1 181 ? -11.174 10.207 11.341 1.00 91.69 181 ASN A O 1
ATOM 1442 N N . ILE A 1 182 ? -10.273 8.516 10.175 1.00 91.94 182 ILE A N 1
ATOM 1443 C CA . ILE A 1 182 ? -10.603 7.462 11.138 1.00 91.94 182 ILE A CA 1
ATOM 1444 C C . ILE A 1 182 ? -9.762 7.615 12.408 1.00 91.94 182 ILE A C 1
ATOM 1446 O O . ILE A 1 182 ? -10.313 7.540 13.506 1.00 91.94 182 ILE A O 1
ATOM 1450 N N . LEU A 1 183 ? -8.452 7.829 12.271 1.00 88.31 183 LEU A N 1
ATOM 1451 C CA . LEU A 1 183 ? -7.549 7.984 13.410 1.00 88.31 183 LEU A CA 1
ATOM 1452 C C . LEU A 1 183 ? -7.837 9.263 14.192 1.00 88.31 183 LEU A C 1
ATOM 1454 O O . LEU A 1 183 ? -7.866 9.210 15.417 1.00 88.31 183 LEU A O 1
ATOM 1458 N N . ASP A 1 184 ? -8.155 10.366 13.520 1.00 87.12 184 ASP A N 1
ATOM 1459 C CA . ASP A 1 184 ? -8.564 11.607 14.186 1.00 87.12 184 ASP A CA 1
ATOM 1460 C C . ASP A 1 184 ? -9.848 11.414 15.003 1.00 87.12 184 ASP A C 1
ATOM 1462 O O . ASP A 1 184 ? -9.917 11.781 16.179 1.00 87.12 184 ASP A O 1
ATOM 1466 N N . GLN A 1 185 ? -10.869 10.777 14.415 1.00 91.75 185 GLN A N 1
ATOM 1467 C CA . GLN A 1 185 ? -12.103 10.431 15.135 1.00 91.75 185 GLN A CA 1
ATOM 1468 C C . GLN A 1 185 ? -11.820 9.536 16.340 1.00 91.75 185 GLN A C 1
ATOM 1470 O O . GLN A 1 185 ? -12.425 9.698 17.398 1.00 91.75 185 GLN A O 1
ATOM 1475 N N . MET A 1 186 ? -10.893 8.599 16.180 1.00 89.38 186 MET A N 1
ATOM 1476 C CA . MET A 1 186 ? -10.500 7.673 17.223 1.00 89.38 186 MET A CA 1
ATOM 1477 C C . MET A 1 186 ? -9.775 8.366 18.373 1.00 89.38 186 MET A C 1
ATOM 1479 O O . MET A 1 186 ? -10.125 8.117 19.520 1.00 89.38 186 MET A O 1
ATOM 1483 N N . VAL A 1 187 ? -8.827 9.261 18.090 1.00 88.12 187 VAL A N 1
ATOM 1484 C CA . VAL A 1 187 ? -8.135 10.073 19.104 1.00 88.12 187 VAL A CA 1
ATOM 1485 C C . VAL A 1 187 ? -9.136 10.881 19.921 1.00 88.12 187 VAL A C 1
ATOM 1487 O O . VAL A 1 187 ? -9.109 10.826 21.150 1.00 88.12 187 VAL A O 1
ATOM 1490 N N . ASN A 1 188 ? -10.057 11.571 19.246 1.00 89.06 188 ASN A N 1
ATOM 1491 C CA . ASN A 1 188 ? -11.084 12.372 19.911 1.00 89.06 188 ASN A CA 1
ATOM 1492 C C . ASN A 1 188 ? -11.993 11.498 20.789 1.00 89.06 188 ASN A C 1
ATOM 1494 O O . ASN A 1 188 ? -12.198 11.799 21.962 1.00 89.06 188 ASN A O 1
ATOM 1498 N N . ALA A 1 189 ? -12.463 10.362 20.263 1.00 89.31 189 ALA A N 1
ATOM 1499 C CA . ALA A 1 189 ? -13.308 9.437 21.016 1.00 89.31 189 ALA A CA 1
ATOM 1500 C C . ALA A 1 189 ? -12.581 8.817 22.221 1.00 89.31 189 ALA A C 1
ATOM 1502 O O . ALA A 1 189 ? -13.184 8.632 23.276 1.00 89.31 189 ALA A O 1
ATOM 1503 N N . LEU A 1 190 ? -11.289 8.494 22.089 1.00 87.69 190 LEU A N 1
ATOM 1504 C CA . LEU A 1 190 ? -10.471 7.974 23.188 1.00 87.69 190 LEU A CA 1
ATOM 1505 C C . LEU A 1 190 ? -10.308 9.008 24.310 1.00 87.69 190 LEU A C 1
ATOM 1507 O O . LEU A 1 190 ? -10.419 8.647 25.482 1.00 87.69 190 LEU A O 1
ATOM 1511 N N . ALA A 1 191 ? -10.099 10.281 23.966 1.00 85.62 191 ALA A N 1
ATOM 1512 C CA . ALA A 1 191 ? -9.976 11.371 24.935 1.00 85.62 191 ALA A CA 1
ATOM 1513 C C . ALA A 1 191 ? -11.264 11.604 25.746 1.00 85.62 191 ALA A C 1
ATOM 1515 O O . ALA A 1 191 ? -11.205 12.075 26.882 1.00 85.62 191 ALA A O 1
ATOM 1516 N N . GLU A 1 192 ? -12.422 11.245 25.189 1.00 85.56 192 GLU A N 1
ATOM 1517 C CA . GLU A 1 192 ? -13.729 11.419 25.826 1.00 85.56 192 GLU A CA 1
ATOM 1518 C C . GLU A 1 192 ? -14.150 10.246 26.733 1.00 85.56 192 GLU A C 1
ATOM 1520 O O . GLU A 1 192 ? -15.069 10.395 27.543 1.00 85.56 192 GLU A O 1
ATOM 1525 N N . ILE A 1 193 ? -13.457 9.097 26.677 1.00 81.44 193 ILE A N 1
ATOM 1526 C CA . ILE A 1 193 ? -13.763 7.903 27.497 1.00 81.44 193 ILE A CA 1
ATOM 1527 C C . ILE A 1 193 ? -13.923 8.209 28.999 1.00 81.44 193 ILE A C 1
ATOM 1529 O O . ILE A 1 193 ? -14.890 7.712 29.585 1.00 81.44 193 ILE A O 1
ATOM 1533 N N . PRO A 1 194 ? -13.059 9.017 29.653 1.00 76.81 194 PRO A N 1
ATOM 1534 C CA . PRO A 1 194 ? -13.186 9.306 31.084 1.00 76.81 194 PRO A CA 1
ATOM 1535 C C . PRO A 1 194 ? -14.526 9.939 31.482 1.00 76.81 194 PRO A C 1
ATOM 1537 O O . PRO A 1 194 ? -14.949 9.808 32.629 1.00 76.81 194 PRO A O 1
ATOM 1540 N N . TYR A 1 195 ? -15.212 10.597 30.546 1.00 74.62 195 TYR A N 1
ATOM 1541 C CA . TYR A 1 195 ? -16.478 11.288 30.786 1.00 74.62 195 TYR A CA 1
ATOM 1542 C C . TYR A 1 195 ? -17.710 10.394 30.558 1.00 74.62 195 TYR A C 1
ATOM 1544 O O . TYR A 1 195 ? -18.826 10.815 30.854 1.00 74.62 195 TYR A O 1
ATOM 1552 N N . SER A 1 196 ? -17.515 9.144 30.109 1.00 65.00 196 SER A N 1
ATOM 1553 C CA . SER A 1 196 ? -18.547 8.095 30.002 1.00 65.00 196 SER A CA 1
ATOM 1554 C C . SER A 1 196 ? -19.812 8.500 29.224 1.00 65.00 196 SER A C 1
ATOM 1556 O O . SER A 1 196 ? -20.928 8.138 29.609 1.00 65.00 196 SER A O 1
ATOM 1558 N N . ASP A 1 197 ? -19.665 9.232 28.114 1.00 67.19 197 ASP A N 1
ATOM 1559 C CA . ASP A 1 197 ? -20.799 9.541 27.236 1.00 67.19 197 ASP A CA 1
ATOM 1560 C C . ASP A 1 197 ? -21.286 8.264 26.520 1.00 67.19 197 ASP A C 1
ATOM 1562 O O . ASP A 1 197 ? -20.536 7.590 25.809 1.00 67.19 197 ASP A O 1
ATOM 1566 N N . LYS A 1 198 ? -22.574 7.927 26.684 1.00 64.56 198 LYS A N 1
ATOM 1567 C CA . LYS A 1 198 ? -23.216 6.771 26.031 1.00 64.56 198 LYS A CA 1
ATOM 1568 C C . LYS A 1 198 ? -23.160 6.842 24.499 1.00 64.56 198 LYS A C 1
ATOM 1570 O O . LYS A 1 198 ? -23.266 5.801 23.851 1.00 64.56 198 LYS A O 1
ATOM 1575 N N . ASN A 1 199 ? -22.965 8.023 23.912 1.00 81.69 199 ASN A N 1
ATOM 1576 C CA . ASN A 1 199 ? -22.796 8.182 22.467 1.00 81.69 199 ASN A CA 1
ATOM 1577 C C . ASN A 1 199 ? -21.455 7.633 21.943 1.00 81.69 199 ASN A C 1
ATOM 1579 O O . ASN A 1 199 ? -21.361 7.307 20.756 1.00 81.69 199 ASN A O 1
ATOM 1583 N N . LEU A 1 200 ? -20.446 7.445 22.804 1.00 86.62 200 LEU A N 1
ATOM 1584 C CA . LEU A 1 200 ? -19.117 6.961 22.406 1.00 86.62 200 LEU A CA 1
ATOM 1585 C C . LEU A 1 200 ? -19.143 5.543 21.831 1.00 86.62 200 LEU A C 1
ATOM 1587 O O . LEU A 1 200 ? -18.407 5.243 20.892 1.00 86.62 200 LEU A O 1
ATOM 1591 N N . GLU A 1 201 ? -20.022 4.668 22.329 1.00 88.75 201 GLU A N 1
ATOM 1592 C CA . GLU A 1 201 ? -20.160 3.314 21.779 1.00 88.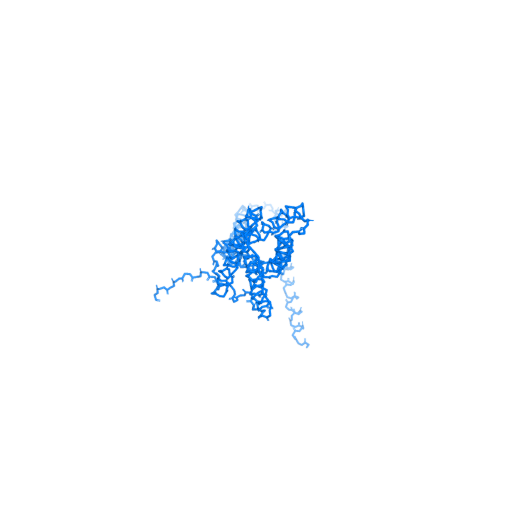75 201 GLU A CA 1
ATOM 1593 C C . GLU A 1 201 ? -20.593 3.351 20.303 1.00 88.75 201 GLU A C 1
ATOM 1595 O O . GLU A 1 201 ? -20.086 2.581 19.482 1.00 88.75 201 GLU A O 1
ATOM 1600 N N . GLY A 1 202 ? -21.495 4.272 19.946 1.00 90.75 202 GLY A N 1
ATOM 1601 C CA . GLY A 1 202 ? -21.917 4.490 18.562 1.00 90.75 202 GLY A CA 1
ATOM 1602 C C . GLY A 1 202 ? -20.768 4.972 17.674 1.00 90.75 202 GLY A C 1
ATOM 1603 O O . GLY A 1 202 ? -20.613 4.485 16.554 1.00 90.75 202 GLY A O 1
ATOM 1604 N N . ILE A 1 203 ? -19.918 5.860 18.197 1.00 92.88 203 ILE A N 1
ATOM 1605 C CA . ILE A 1 203 ? -18.737 6.371 17.488 1.00 92.88 203 ILE A CA 1
ATOM 1606 C C . ILE A 1 203 ? -17.737 5.240 17.219 1.00 92.88 203 ILE A C 1
ATOM 1608 O O . ILE A 1 203 ? -17.334 5.044 16.073 1.00 92.88 203 ILE A O 1
ATOM 1612 N N . PHE A 1 204 ? -17.392 4.430 18.225 1.00 93.00 204 PHE A N 1
ATOM 1613 C CA . PHE A 1 204 ? -16.475 3.298 18.037 1.00 93.00 204 PHE A CA 1
ATOM 1614 C C . PHE A 1 204 ? -17.030 2.231 17.082 1.00 93.00 204 PHE A C 1
ATOM 1616 O O . PHE A 1 204 ? -16.265 1.636 16.319 1.00 93.00 204 PHE A O 1
ATOM 1623 N N . LYS A 1 205 ? -18.351 2.000 17.065 1.00 93.56 205 LYS A N 1
ATOM 1624 C CA . LYS A 1 205 ? -18.991 1.126 16.063 1.00 93.56 205 LYS A CA 1
ATOM 1625 C C . LYS A 1 205 ? -18.845 1.685 14.650 1.00 93.56 205 LYS A C 1
ATOM 1627 O O . LYS A 1 205 ? -18.415 0.950 13.764 1.00 93.56 205 LYS A O 1
ATOM 1632 N N . LYS A 1 206 ? -19.104 2.979 14.456 1.00 95.38 206 LYS A N 1
ATOM 1633 C CA . LYS A 1 206 ? -18.927 3.641 13.158 1.00 95.38 206 LYS A CA 1
ATOM 1634 C C . LYS A 1 206 ? -17.472 3.596 12.683 1.00 95.38 206 LYS A C 1
ATOM 1636 O O . LYS A 1 206 ? -17.218 3.180 11.559 1.00 95.38 206 LYS A O 1
ATOM 1641 N N . ILE A 1 207 ? -16.510 3.917 13.554 1.00 95.50 207 ILE A N 1
ATOM 1642 C CA . ILE A 1 207 ? -15.069 3.811 13.257 1.00 95.50 207 ILE A CA 1
ATOM 1643 C C . ILE A 1 207 ? -14.725 2.404 12.755 1.00 95.50 207 ILE A C 1
ATOM 1645 O O . ILE A 1 207 ? -14.026 2.239 11.753 1.00 95.50 207 ILE A O 1
ATOM 1649 N N . ARG A 1 208 ? -15.244 1.371 13.426 1.00 93.94 208 ARG A N 1
ATOM 1650 C CA . ARG A 1 208 ? -15.031 -0.032 13.058 1.00 93.94 208 ARG A CA 1
ATOM 1651 C C . ARG A 1 208 ? -15.590 -0.368 11.669 1.00 93.94 208 ARG A C 1
ATOM 1653 O O . ARG A 1 208 ? -14.944 -1.104 10.912 1.00 93.94 208 ARG A O 1
ATOM 1660 N N . GLU A 1 209 ? -16.781 0.126 11.351 1.00 96.12 209 GLU A N 1
ATOM 1661 C CA . GLU A 1 209 ? -17.444 -0.054 10.053 1.00 96.12 209 GLU A CA 1
ATOM 1662 C C . GLU A 1 209 ? -16.678 0.660 8.936 1.00 96.12 209 GLU A C 1
ATOM 1664 O O . GLU A 1 209 ? -16.294 0.014 7.958 1.00 96.12 209 GLU A O 1
ATOM 1669 N N . ASP A 1 210 ? -16.357 1.942 9.127 1.00 95.00 210 ASP A N 1
ATOM 1670 C CA . ASP A 1 210 ? -15.614 2.768 8.170 1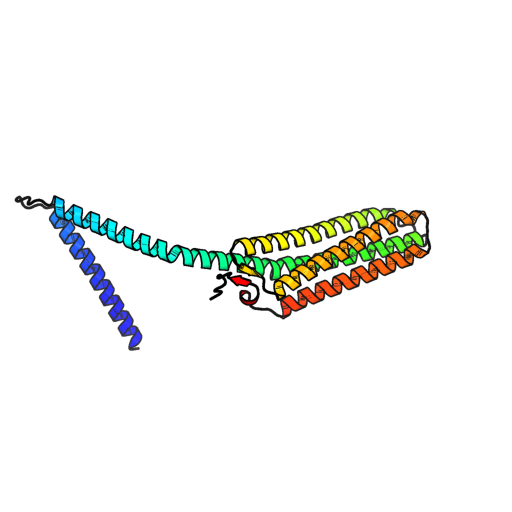.00 95.00 210 ASP A CA 1
ATOM 1671 C C . ASP A 1 210 ? -14.235 2.163 7.870 1.00 95.00 210 ASP A C 1
ATOM 1673 O O . ASP A 1 210 ? -13.847 2.010 6.710 1.00 95.00 210 ASP A O 1
ATOM 1677 N N . THR A 1 211 ? -13.533 1.705 8.910 1.00 92.88 211 THR A N 1
ATOM 1678 C CA . THR A 1 211 ? -12.238 1.018 8.792 1.00 92.88 211 THR A CA 1
ATOM 1679 C C . THR A 1 211 ? -12.339 -0.265 7.966 1.00 92.88 211 THR A C 1
ATOM 1681 O O . THR A 1 211 ? -11.493 -0.528 7.109 1.00 92.88 211 THR A O 1
ATOM 1684 N N . THR A 1 212 ? -13.377 -1.073 8.205 1.00 94.75 212 THR A N 1
ATOM 1685 C CA . THR A 1 212 ? -13.601 -2.326 7.464 1.00 94.75 212 THR A CA 1
ATOM 1686 C C . THR A 1 212 ? -13.923 -2.044 6.003 1.00 94.75 212 THR A C 1
ATOM 1688 O O . THR A 1 212 ? -13.312 -2.636 5.117 1.00 94.75 212 THR A O 1
ATOM 1691 N N . SER A 1 213 ? -14.834 -1.101 5.762 1.00 96.94 213 SER A N 1
ATOM 1692 C CA . SER A 1 213 ? -15.257 -0.682 4.427 1.00 96.94 213 SER A CA 1
ATOM 1693 C C . SER A 1 213 ? -14.078 -0.157 3.606 1.00 96.94 213 SER A C 1
ATOM 1695 O O . SER A 1 213 ? -13.902 -0.552 2.453 1.00 96.94 213 S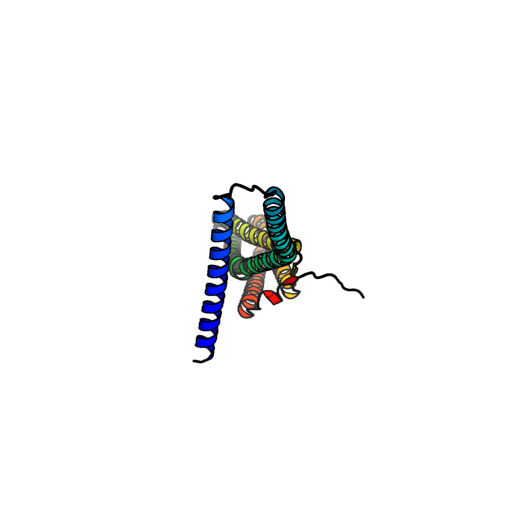ER A O 1
ATOM 1697 N N . ASN A 1 214 ? -13.221 0.680 4.202 1.00 92.75 214 ASN A N 1
ATOM 1698 C CA . ASN A 1 214 ? -12.032 1.206 3.532 1.00 92.75 214 ASN A CA 1
ATOM 1699 C C . ASN A 1 214 ? -11.056 0.087 3.142 1.00 92.75 214 ASN A C 1
ATOM 1701 O O . ASN A 1 214 ? -10.610 0.022 1.996 1.00 92.75 214 ASN A O 1
ATOM 1705 N N . HIS A 1 215 ? -10.777 -0.839 4.067 1.00 92.69 215 HIS A N 1
ATOM 1706 C CA . HIS A 1 215 ? -9.912 -1.984 3.790 1.00 92.69 215 HIS A CA 1
ATOM 1707 C C . HIS A 1 215 ? -10.446 -2.867 2.665 1.00 92.69 215 HIS A C 1
ATOM 1709 O O . HIS A 1 215 ? -9.687 -3.245 1.777 1.00 92.69 215 HIS A O 1
ATOM 1715 N N . GLU A 1 216 ? -11.736 -3.201 2.683 1.00 93.06 216 GLU A N 1
ATOM 1716 C CA . GLU A 1 216 ? -12.344 -4.044 1.653 1.00 93.06 216 GLU A CA 1
ATOM 1717 C C . GLU A 1 216 ? -12.280 -3.386 0.277 1.00 93.06 216 GLU A C 1
ATOM 1719 O O . GLU A 1 216 ? -11.887 -4.038 -0.691 1.00 93.06 216 GLU A O 1
ATOM 1724 N N . LYS A 1 217 ? -12.578 -2.084 0.191 1.00 89.19 217 LYS A N 1
ATOM 1725 C CA . LYS A 1 217 ? -12.444 -1.311 -1.051 1.00 89.19 217 LYS A CA 1
ATOM 1726 C C . LYS A 1 217 ? -11.004 -1.331 -1.565 1.00 89.19 217 LYS A C 1
ATOM 1728 O O . LYS A 1 217 ? -10.788 -1.651 -2.732 1.00 89.19 217 LYS A O 1
ATOM 1733 N N . LEU A 1 218 ? -10.022 -1.055 -0.702 1.00 80.56 218 LEU A N 1
ATOM 1734 C CA . LEU A 1 218 ? -8.604 -1.060 -1.074 1.00 80.56 218 LEU A CA 1
ATOM 1735 C C . LEU A 1 218 ? -8.109 -2.439 -1.497 1.00 80.56 218 LEU A C 1
ATOM 1737 O O . LEU A 1 218 ? -7.447 -2.580 -2.523 1.00 80.56 218 LEU A O 1
ATOM 1741 N N . LYS A 1 219 ? -8.460 -3.468 -0.731 1.00 88.19 219 LYS A N 1
ATOM 1742 C CA . LYS A 1 219 ? -8.126 -4.856 -1.033 1.00 88.19 219 LYS A CA 1
ATOM 1743 C C . LYS A 1 219 ? -8.688 -5.268 -2.393 1.00 88.19 219 LYS A C 1
ATOM 1745 O O . LYS A 1 219 ? -7.936 -5.799 -3.203 1.00 88.19 219 LYS A O 1
ATOM 1750 N N . ASN A 1 220 ? -9.972 -5.010 -2.641 1.00 85.00 220 ASN A N 1
ATOM 1751 C CA . ASN A 1 220 ? -10.630 -5.381 -3.892 1.00 85.00 220 ASN A CA 1
ATOM 1752 C C . ASN A 1 220 ? -10.000 -4.659 -5.084 1.00 85.00 220 ASN A C 1
ATOM 1754 O O . ASN A 1 220 ? -9.695 -5.308 -6.079 1.00 85.00 220 ASN A O 1
ATOM 1758 N N . HIS A 1 221 ? -9.715 -3.362 -4.952 1.00 79.75 221 HIS A N 1
ATOM 1759 C CA . HIS A 1 221 ? -9.045 -2.590 -5.996 1.00 79.75 221 HIS A CA 1
ATOM 1760 C C . HIS A 1 221 ? -7.651 -3.150 -6.332 1.00 79.75 221 HIS A C 1
ATOM 1762 O O . HIS A 1 221 ? -7.319 -3.360 -7.496 1.00 79.75 221 HIS A O 1
ATOM 1768 N N . ILE A 1 222 ? -6.846 -3.478 -5.314 1.00 78.94 222 ILE A N 1
ATOM 1769 C CA . ILE A 1 222 ? -5.521 -4.090 -5.509 1.00 78.94 222 ILE A CA 1
ATOM 1770 C C . ILE A 1 222 ? -5.636 -5.487 -6.135 1.00 78.94 222 ILE A C 1
ATOM 1772 O O . ILE A 1 222 ? -4.873 -5.827 -7.040 1.00 78.94 222 ILE A O 1
ATOM 1776 N N . ASP A 1 223 ? -6.590 -6.299 -5.677 1.00 80.31 223 ASP A N 1
ATOM 1777 C CA . ASP A 1 223 ? -6.821 -7.638 -6.221 1.00 80.31 223 ASP A CA 1
ATOM 1778 C C . ASP A 1 223 ? -7.288 -7.574 -7.690 1.00 80.31 223 ASP A C 1
ATOM 1780 O O . ASP A 1 223 ? -6.910 -8.434 -8.484 1.00 80.31 223 ASP A O 1
ATOM 1784 N N . GLU A 1 224 ? -8.072 -6.565 -8.081 1.00 75.75 224 GLU A N 1
ATOM 1785 C CA . GLU A 1 224 ? -8.466 -6.317 -9.475 1.00 75.75 224 GLU A CA 1
ATOM 1786 C C . GLU A 1 224 ? -7.271 -5.960 -10.358 1.00 75.75 224 GLU A C 1
ATOM 1788 O O . GLU A 1 224 ? -7.140 -6.518 -11.448 1.00 75.75 224 GLU A O 1
ATOM 1793 N N . ILE A 1 225 ? -6.356 -5.114 -9.877 1.00 70.31 225 ILE A N 1
ATOM 1794 C CA . ILE A 1 225 ? -5.117 -4.784 -10.597 1.00 70.31 225 ILE A CA 1
ATOM 1795 C C . ILE A 1 225 ? -4.304 -6.056 -10.854 1.00 70.31 225 ILE A C 1
ATOM 1797 O O . ILE A 1 225 ? -3.931 -6.327 -11.997 1.00 70.31 225 ILE A O 1
ATOM 1801 N N . HIS A 1 226 ? -4.097 -6.889 -9.828 1.00 68.25 226 HIS A N 1
ATOM 1802 C CA . HIS A 1 226 ? -3.358 -8.151 -9.971 1.00 68.25 226 HIS A CA 1
ATOM 1803 C C . HIS A 1 226 ? -4.066 -9.165 -10.874 1.00 68.25 226 HIS A C 1
ATOM 1805 O O . HIS A 1 226 ? -3.400 -9.861 -11.635 1.00 68.25 226 HIS A O 1
ATOM 1811 N N . LYS A 1 227 ? -5.402 -9.243 -10.832 1.00 71.06 227 LYS A N 1
ATOM 1812 C CA . LYS A 1 227 ? -6.189 -10.114 -11.724 1.00 71.06 227 LYS A CA 1
ATOM 1813 C C . LYS A 1 227 ? -6.160 -9.649 -13.174 1.00 71.06 227 LYS A C 1
ATOM 1815 O O . LYS A 1 227 ? -6.126 -10.488 -14.068 1.00 71.06 227 LYS A O 1
ATOM 1820 N N . SER A 1 228 ? -6.206 -8.337 -13.401 1.00 60.31 228 SER A N 1
ATOM 1821 C CA . SER A 1 228 ? -6.211 -7.760 -14.746 1.00 60.31 228 SER A CA 1
ATOM 1822 C C . SER A 1 228 ? -4.923 -8.073 -15.506 1.00 60.31 228 SER A C 1
ATOM 1824 O O . SER A 1 228 ? -4.967 -8.180 -16.728 1.00 60.31 228 SER A O 1
ATOM 1826 N N . ASN A 1 229 ? -3.807 -8.248 -14.779 1.00 57.44 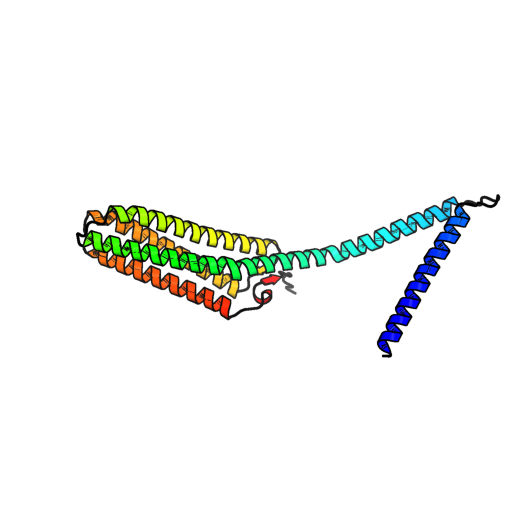229 ASN A N 1
ATOM 1827 C CA . ASN A 1 229 ? -2.478 -8.570 -15.303 1.00 57.44 229 ASN A CA 1
ATOM 1828 C C . ASN A 1 229 ? -2.140 -7.776 -16.578 1.00 57.44 229 ASN A C 1
ATOM 1830 O O . ASN A 1 229 ? -1.641 -8.334 -17.558 1.00 57.44 229 ASN A O 1
ATOM 1834 N N . GLN A 1 230 ? -2.498 -6.484 -16.590 1.00 60.22 230 GLN A N 1
ATOM 1835 C CA . GLN A 1 230 ? -2.301 -5.633 -17.758 1.00 60.22 230 GLN A CA 1
ATOM 1836 C C . GLN A 1 230 ? -0.809 -5.566 -18.093 1.00 60.22 230 GLN A C 1
ATOM 1838 O O . GLN A 1 230 ? 0.019 -5.428 -17.186 1.00 60.22 230 GLN A O 1
ATOM 1843 N N . PRO A 1 231 ? -0.438 -5.677 -19.377 1.00 57.06 231 PRO A N 1
ATOM 1844 C CA . PRO A 1 231 ? 0.959 -5.626 -19.748 1.00 57.06 231 PRO A CA 1
ATOM 1845 C C . PRO A 1 231 ? 1.523 -4.225 -19.464 1.00 57.06 231 PRO A C 1
ATOM 1847 O O . PRO A 1 231 ? 0.871 -3.209 -19.688 1.00 57.06 231 PRO A O 1
ATOM 1850 N N . LEU A 1 232 ? 2.764 -4.162 -18.974 1.00 55.69 232 LEU A N 1
ATOM 1851 C CA . LEU A 1 232 ? 3.394 -2.934 -18.456 1.00 55.69 232 LEU A CA 1
ATOM 1852 C C . LEU A 1 232 ? 3.411 -1.748 -19.430 1.00 55.69 232 LEU A C 1
ATOM 1854 O O . LEU A 1 232 ? 3.421 -0.597 -18.998 1.00 55.69 232 LEU A O 1
ATOM 1858 N N . HIS A 1 233 ? 3.402 -2.016 -20.736 1.00 57.66 233 HIS A N 1
ATOM 1859 C CA . HIS A 1 233 ? 3.374 -0.980 -21.768 1.00 57.66 233 HIS A CA 1
ATOM 1860 C C . HIS A 1 233 ? 2.019 -0.261 -21.881 1.00 57.66 233 HIS A C 1
ATOM 1862 O O . HIS A 1 233 ? 1.971 0.829 -22.438 1.00 57.66 233 HIS A O 1
ATOM 1868 N N . ASP A 1 234 ? 0.944 -0.808 -21.304 1.00 59.19 234 ASP A N 1
ATOM 1869 C CA . ASP A 1 234 ? -0.371 -0.151 -21.240 1.00 59.19 234 ASP A CA 1
ATOM 1870 C C . ASP A 1 234 ? -0.481 0.818 -20.047 1.00 59.19 234 ASP A C 1
ATOM 1872 O O . ASP A 1 234 ? -1.432 1.605 -19.941 1.00 59.19 234 ASP A O 1
ATOM 1876 N N . LEU A 1 235 ? 0.503 0.780 -19.139 1.00 57.94 235 LEU A N 1
ATOM 1877 C CA . LEU A 1 235 ? 0.551 1.575 -17.912 1.00 57.94 235 LEU A CA 1
ATOM 1878 C C . LEU A 1 235 ? 1.386 2.851 -18.049 1.00 57.94 235 LEU A C 1
ATOM 1880 O O . LEU A 1 235 ? 1.162 3.794 -17.286 1.00 57.94 235 LEU A O 1
ATOM 1884 N N . ILE A 1 236 ? 2.295 2.911 -19.028 1.00 56.03 236 ILE A N 1
ATOM 1885 C CA . ILE A 1 236 ? 3.092 4.101 -19.345 1.00 56.03 236 ILE A CA 1
ATOM 1886 C C . ILE A 1 236 ? 3.232 4.349 -20.840 1.00 56.03 236 ILE A C 1
ATOM 1888 O O . ILE A 1 236 ? 3.480 3.435 -21.616 1.00 56.03 236 ILE A O 1
ATOM 1892 N N . TYR A 1 237 ? 3.195 5.624 -21.222 1.00 66.44 237 TYR A N 1
ATOM 1893 C CA . TYR A 1 237 ? 3.383 6.071 -22.601 1.00 66.44 237 TYR A CA 1
ATOM 1894 C C . TYR A 1 237 ? 4.534 7.075 -22.678 1.00 66.44 237 TYR A C 1
ATOM 1896 O O . TYR A 1 237 ? 4.666 7.953 -21.824 1.00 66.44 237 TYR A O 1
ATOM 1904 N N . TYR A 1 238 ? 5.383 6.957 -23.700 1.00 61.03 238 TYR A N 1
ATOM 1905 C CA . TYR A 1 238 ? 6.461 7.918 -23.938 1.00 61.03 238 TYR A CA 1
ATOM 1906 C C . TYR A 1 238 ? 5.881 9.265 -24.382 1.00 61.03 238 TYR A C 1
ATOM 1908 O O . TYR A 1 238 ? 5.066 9.315 -25.305 1.00 61.03 238 TYR A O 1
ATOM 1916 N N . THR A 1 239 ? 6.325 10.373 -23.787 1.00 58.47 239 THR A N 1
ATOM 1917 C CA . THR A 1 239 ? 5.964 11.714 -24.263 1.00 58.47 239 THR A CA 1
ATOM 1918 C C . THR A 1 239 ? 6.742 12.036 -25.532 1.00 58.47 239 THR A C 1
ATOM 1920 O O . THR A 1 239 ? 7.743 12.757 -25.490 1.00 58.47 239 THR A O 1
ATOM 1923 N N . HIS A 1 240 ? 6.298 11.527 -26.679 1.00 49.84 240 HIS A N 1
ATOM 1924 C CA . HIS A 1 240 ? 6.651 12.164 -27.938 1.00 49.84 240 HIS A CA 1
ATOM 1925 C C . HIS A 1 240 ? 5.643 13.289 -28.193 1.00 49.84 240 HIS A C 1
ATOM 1927 O O . HIS A 1 240 ? 4.481 13.033 -28.472 1.00 49.84 240 HIS A O 1
ATOM 1933 N N . LYS A 1 241 ? 6.129 14.523 -27.998 1.00 40.03 241 LYS A N 1
ATOM 1934 C CA . LYS A 1 241 ? 5.654 15.824 -28.503 1.00 40.03 241 LYS A CA 1
ATOM 1935 C C . LYS A 1 241 ? 4.339 15.777 -29.305 1.00 40.03 241 LYS A C 1
ATOM 1937 O O . LYS A 1 241 ? 4.311 15.131 -30.350 1.00 40.03 241 LYS A O 1
ATOM 1942 N N . ASN A 1 242 ? 3.347 16.581 -28.904 1.00 34.97 242 ASN A N 1
ATOM 1943 C CA . ASN A 1 242 ? 2.337 17.106 -29.826 1.00 34.97 242 ASN A CA 1
ATOM 1944 C C . ASN A 1 242 ? 3.019 17.470 -31.155 1.00 34.97 242 ASN A C 1
ATOM 1946 O O . ASN A 1 242 ? 3.829 18.399 -31.215 1.00 34.97 242 ASN A O 1
ATOM 1950 N N . ARG A 1 243 ? 2.711 16.735 -32.221 1.00 33.38 243 ARG A N 1
ATOM 1951 C CA . ARG A 1 243 ? 2.536 17.385 -33.512 1.00 33.38 243 ARG A CA 1
ATOM 1952 C C . ARG A 1 243 ? 1.101 17.881 -33.500 1.00 33.38 243 ARG A C 1
ATOM 1954 O O . ARG A 1 243 ? 0.195 17.159 -33.891 1.00 33.38 243 ARG A O 1
ATOM 1961 N N . ASP A 1 244 ? 0.931 19.069 -32.935 1.00 39.88 244 ASP A N 1
ATOM 1962 C CA . ASP A 1 244 ? -0.034 19.994 -33.501 1.00 39.88 244 ASP A CA 1
ATOM 1963 C C . ASP A 1 244 ? 0.631 20.484 -34.794 1.00 39.88 244 ASP A C 1
ATOM 1965 O O . ASP A 1 244 ? 1.593 21.250 -34.733 1.00 39.88 244 ASP A O 1
ATOM 1969 N N . ASP A 1 245 ? 0.258 19.825 -35.892 1.00 35.84 245 ASP A N 1
ATOM 1970 C CA . ASP A 1 245 ? 0.179 20.287 -37.287 1.00 35.84 245 ASP A CA 1
ATOM 1971 C C . ASP A 1 245 ? -0.487 19.168 -38.109 1.00 35.84 245 ASP A C 1
ATOM 1973 O O . ASP A 1 245 ? 0.123 18.077 -38.245 1.00 35.84 245 ASP A O 1
#

Secondary structure (DSSP, 8-state):
-HHHHHHHHHHHHHHHHHHHHHHHHHHHHHHHHS--S----THHHHHHHHHHHHHHHHHHHHHHHHHHHHHHHHHHHHHHHHHHHIIIIIIHHHHHHHHHHHHHHHHHHHHHHHHHHTT---HHHHHHHHHHHHHHHHHHHHHHHHHHHHHHHHHTTTEEEPHHHHHHHHHHHHHHHHHHHHHHHHHHHHHHGGG--TTHHHHHHHHHHHHHHHHHHHHHHHHHHHHH---GGGTEEE-------

pLDDT: mean 73.25, std 14.99, range [33.38, 96.94]

Radius of gyration: 35.11 Å; chains: 1; bounding box: 92×49×85 Å

Foldseek 3Di:
DVVVVVVVVVVVVVVVVVVVVVVVVVVVVVCVVDDDPPPDPPVVVVVVVVVVVVVVVVVVVVVCVVCVVVVLLVVLVVLLLVLVCCCQVPLLVVLLVLLVVLLVLLLVLLVLLLCLLVVNPDLVVNVVSLVVSVVSLVVNVVSLVVNVVSQVVSVVSQKDFAPLLVVLNVLSVVLNVLSVVLSVLVVVLSVCSVVSDPCSNVSSVVSSVSSVVSSVSSNVSSVVSVVVCDPSPNGMDGPDDDPPD

Sequence (245 aa):
MKNIELIHSLTKLFALIIITVIIVFVILGLLIIFPSKDAYSFSNITDILSALSTFGTLVVAYMAYKAAPDWFAQKSYVVATDTIDEIIYKDLKKLKTLSYKLTTNIKGLCHSSIMSIQGSSFTHTIDSNFNETLNIFMEFENLIFSMEDKIKSIARKKYLLSKNANATIDFISNSNNVYHNILDQMVNALAEIPYSDKNLEGIFKKIREDTTSNHEKLKNHIDEIHKSNQPLHDLIYYTHKNRDD

Organism: NCBI:txid158823